Protein AF-A0AAJ1UZ72-F1 (afdb_monomer)

Sequence (327 aa):
MCKVRLGSMLRFSRFRGNGHRFHRESEGIRQNVERIVILSSIFDTAFEALSSSCLETQVFLFGKVKGSTLLATDALVPKDDDYEIRNYGCVKVWNDFVMKKFPRMEKQGKTLVATIHSHCLDTLSDGDIQTHFNVIQFYPYQLSGIFNHNRIRFFKFDRGLKEVPYKLLDLERFDRQILIFGEEGQLMISISTVALIGCGGGNTKIAFDLASLGIGKLILIDPDVWEESNRNRALIPLDHVDMPKVESVKQIIERHYPDVKVDAYKARVEDIAEDILSEADILVIGPDRFLTREYCNKLALKMNKKAVFVGAGIKTEEGKVKDMGGS

Nearest PDB structures (foldseek):
  6h78-assembly4_H  TM=9.054E-01  e=2.164E-08  Homo sapiens
  6h78-assembly8_O  TM=8.702E-01  e=1.350E-08  Homo sapiens
  6h77-assembly1_B  TM=8.899E-01  e=1.923E-08  Homo sapiens
  6h78-assembly7_M  TM=8.610E-01  e=1.709E-08  Homo sapiens
  6h78-assembly1_B  TM=8.888E-01  e=4.392E-08  Homo sapiens

Mean predicted aligned error: 8.47 Å

pLDDT: mean 86.52, std 16.13, range [29.03, 98.62]

Structure (mmCIF, N/CA/C/O backbone):
data_AF-A0AAJ1UZ72-F1
#
_entry.id   AF-A0AAJ1UZ72-F1
#
loop_
_atom_site.group_PDB
_atom_site.id
_atom_site.type_symbol
_atom_site.label_atom_id
_atom_site.label_alt_id
_atom_site.label_comp_id
_atom_site.label_asym_id
_atom_site.label_entity_id
_atom_site.label_seq_id
_atom_site.pdbx_PDB_ins_code
_atom_site.Cartn_x
_atom_site.Cartn_y
_atom_site.Cartn_z
_atom_site.occupancy
_atom_site.B_iso_or_equiv
_atom_site.auth_seq_id
_atom_site.auth_comp_id
_atom_site.auth_asym_id
_atom_site.auth_atom_id
_atom_site.pdbx_PDB_model_num
ATOM 1 N N . MET A 1 1 ? -32.709 -4.149 18.437 1.00 39.69 1 MET A N 1
ATOM 2 C CA . MET A 1 1 ? -32.300 -3.661 19.769 1.00 39.69 1 MET A CA 1
ATOM 3 C C . MET A 1 1 ? -30.840 -4.047 19.964 1.00 39.69 1 MET A C 1
ATOM 5 O O . MET A 1 1 ? -30.559 -5.071 20.551 1.00 39.69 1 MET A O 1
ATOM 9 N N . CYS A 1 2 ? -29.947 -3.257 19.370 1.00 30.22 2 CYS A N 1
ATOM 10 C CA . CYS A 1 2 ? -28.636 -2.896 19.897 1.00 30.22 2 CYS A CA 1
ATOM 11 C C . CYS A 1 2 ? -28.491 -1.410 19.534 1.00 30.22 2 CYS A C 1
ATOM 13 O O . CYS A 1 2 ? -28.917 -1.007 18.450 1.00 30.22 2 CYS A O 1
ATOM 15 N N . LYS A 1 3 ? -28.143 -0.546 20.492 1.00 37.88 3 LYS A N 1
ATOM 16 C CA . LYS A 1 3 ? -28.121 0.918 20.304 1.00 37.88 3 LYS A CA 1
ATOM 17 C C . LYS A 1 3 ? -26.749 1.437 20.692 1.00 37.88 3 LYS A C 1
ATOM 19 O O . LYS A 1 3 ? -26.600 2.052 21.745 1.00 37.88 3 LYS A O 1
ATOM 24 N N . VAL A 1 4 ? -25.776 1.272 19.805 1.00 43.72 4 VAL A N 1
ATOM 25 C CA . VAL A 1 4 ? -24.576 2.106 19.864 1.00 43.72 4 VAL A CA 1
ATOM 26 C C . VAL A 1 4 ? -25.037 3.576 19.753 1.00 43.72 4 VAL A C 1
ATOM 28 O O . VAL A 1 4 ? -26.022 3.895 19.077 1.00 43.72 4 VAL A O 1
ATOM 31 N N . ARG A 1 5 ? -24.439 4.491 20.522 1.00 46.34 5 ARG A N 1
ATOM 32 C CA . ARG A 1 5 ? -24.781 5.928 20.508 1.00 46.34 5 ARG A CA 1
ATOM 33 C C . ARG A 1 5 ? -23.514 6.782 20.582 1.00 46.34 5 ARG A C 1
ATOM 35 O O . ARG A 1 5 ? -23.213 7.346 21.626 1.00 46.34 5 ARG A O 1
ATOM 42 N N . LEU A 1 6 ? -22.813 6.941 19.456 1.00 48.59 6 LEU A N 1
ATOM 43 C CA . LEU A 1 6 ? -21.710 7.918 19.322 1.00 48.59 6 LEU A CA 1
ATOM 44 C C . LEU A 1 6 ? -22.175 9.326 18.888 1.00 48.59 6 LEU A C 1
ATOM 46 O O . LEU A 1 6 ? -21.425 10.296 18.979 1.00 48.59 6 LEU A O 1
ATOM 50 N N . GLY A 1 7 ? -23.414 9.489 18.415 1.00 39.25 7 GLY A N 1
ATOM 51 C CA . GLY A 1 7 ? -23.819 10.719 17.718 1.00 39.25 7 GLY A CA 1
ATOM 52 C C . GLY A 1 7 ? -24.007 11.979 18.567 1.00 39.25 7 GLY A C 1
ATOM 53 O O . GLY A 1 7 ? -23.725 13.081 18.100 1.00 39.25 7 GLY A O 1
ATOM 54 N N . SER A 1 8 ? -24.449 11.855 19.821 1.00 43.31 8 SER A N 1
ATOM 55 C CA . SER A 1 8 ? -24.519 13.002 20.744 1.00 43.31 8 SER A CA 1
ATOM 56 C C . SER A 1 8 ? -23.139 13.430 21.258 1.00 43.31 8 SER A C 1
ATOM 58 O O . SER A 1 8 ? -22.972 14.563 21.698 1.00 43.31 8 SER A O 1
ATOM 60 N N . MET A 1 9 ? -22.160 12.529 21.184 1.00 44.84 9 MET A N 1
ATOM 61 C CA . MET A 1 9 ? -20.836 12.620 21.797 1.00 44.84 9 MET A CA 1
ATOM 62 C C . MET A 1 9 ? -19.846 13.429 20.937 1.00 44.84 9 MET A C 1
ATOM 64 O O . MET A 1 9 ? -19.085 14.231 21.468 1.00 44.84 9 MET A O 1
ATOM 68 N N . LEU A 1 10 ? -19.928 13.328 19.604 1.00 43.53 10 LEU A N 1
ATOM 69 C CA . LEU A 1 10 ? -19.070 14.087 18.674 1.00 43.53 10 LEU A CA 1
ATOM 70 C C . LEU A 1 10 ? -19.509 15.547 18.455 1.00 43.53 10 LEU A C 1
ATOM 72 O O . LEU A 1 10 ? -18.714 16.375 18.012 1.00 43.53 10 LEU A O 1
ATOM 76 N N . ARG A 1 11 ? -20.753 15.909 18.805 1.00 42.12 11 ARG A N 1
ATOM 77 C CA . ARG A 1 11 ? -21.227 17.302 18.693 1.00 42.12 11 ARG A CA 1
ATOM 78 C C . ARG A 1 11 ? -20.499 18.254 19.641 1.00 42.12 11 ARG A C 1
ATOM 80 O O . ARG A 1 11 ? -20.287 19.402 19.275 1.00 42.12 11 ARG A O 1
ATOM 87 N N . PHE A 1 12 ? -20.112 17.806 20.834 1.00 38.28 12 PHE A N 1
ATOM 88 C CA . PHE A 1 12 ? -19.521 18.686 21.849 1.00 38.28 12 PHE A CA 1
ATOM 89 C C . PHE A 1 12 ? -18.014 18.926 21.666 1.00 38.28 12 PHE A C 1
ATOM 91 O O . PHE A 1 12 ? -17.517 19.959 22.112 1.00 38.28 12 PHE A O 1
ATOM 98 N N . SER A 1 13 ? -17.289 18.047 20.963 1.00 40.34 13 SER A N 1
ATOM 99 C CA . SER A 1 13 ? -15.834 18.177 20.774 1.00 40.34 13 SER A CA 1
ATOM 100 C C . SER A 1 13 ? -15.431 19.316 19.830 1.00 40.34 13 SER A C 1
ATOM 102 O O . SER A 1 13 ? -14.377 19.923 20.014 1.00 40.34 13 SER A O 1
ATOM 104 N N . ARG A 1 14 ? -16.279 19.658 18.850 1.00 44.19 14 ARG A N 1
ATOM 105 C CA . ARG A 1 14 ? -15.988 20.691 17.837 1.00 44.19 14 ARG A CA 1
ATOM 106 C C . ARG A 1 14 ? -16.537 22.087 18.137 1.00 44.19 14 ARG A C 1
ATOM 108 O O . ARG A 1 14 ? -16.150 23.034 17.460 1.00 44.19 14 ARG A O 1
ATOM 115 N N . PHE A 1 15 ? -17.352 22.278 19.177 1.00 36.12 15 PHE A N 1
ATOM 116 C CA . PHE A 1 15 ? -17.932 23.598 19.489 1.00 36.12 15 PHE A CA 1
ATOM 117 C C . PHE A 1 15 ? -16.951 24.626 20.094 1.00 36.12 15 PHE A C 1
ATOM 119 O O . PHE A 1 15 ? -17.373 25.697 20.523 1.00 36.12 15 PHE A O 1
ATOM 126 N N . ARG A 1 16 ? -15.637 24.354 20.092 1.00 36.88 16 ARG A N 1
ATOM 127 C CA . ARG A 1 16 ? -14.593 25.336 20.447 1.00 36.88 16 ARG A CA 1
ATOM 128 C C . ARG A 1 16 ? -13.710 25.801 19.280 1.00 36.88 16 ARG A C 1
ATOM 130 O O . ARG A 1 16 ? -12.750 26.522 19.525 1.00 36.88 16 ARG A O 1
ATOM 137 N N . GLY A 1 17 ? -14.031 25.471 18.027 1.00 32.91 17 GLY A N 1
ATOM 138 C CA . GLY A 1 17 ? -13.260 25.964 16.879 1.00 32.91 17 GLY A CA 1
ATOM 139 C C . GLY A 1 17 ? -14.078 26.063 15.596 1.00 32.91 17 GLY A C 1
ATOM 140 O O . GLY A 1 17 ? -14.348 25.048 14.971 1.00 32.91 17 GLY A O 1
ATOM 141 N N . ASN A 1 18 ? -14.408 27.303 15.222 1.00 31.34 18 ASN A N 1
ATOM 142 C CA . ASN A 1 18 ? -14.985 27.778 13.958 1.00 31.34 18 ASN A CA 1
ATOM 143 C C . ASN A 1 18 ? -16.303 27.146 13.478 1.00 31.34 18 ASN A C 1
ATOM 145 O O . ASN A 1 18 ? -16.402 25.988 13.081 1.00 31.34 18 ASN A O 1
ATOM 149 N N . GLY A 1 19 ? -17.335 27.994 13.458 1.00 30.67 19 GLY A N 1
ATOM 150 C CA . GLY A 1 19 ? -18.661 27.672 12.964 1.00 30.67 19 GLY A CA 1
ATOM 151 C C . GLY A 1 19 ? -18.679 27.416 11.461 1.00 30.67 19 GLY A C 1
ATOM 152 O O . GLY A 1 19 ? -18.578 28.341 10.664 1.00 30.67 19 GLY A O 1
ATOM 153 N N . HIS A 1 20 ? -18.936 26.168 11.087 1.00 30.64 20 HIS A N 1
ATOM 154 C CA . HIS A 1 20 ? -19.554 25.839 9.811 1.00 30.64 20 HIS A CA 1
ATOM 155 C C . HIS A 1 20 ? -20.832 25.042 10.082 1.00 30.64 20 HIS A C 1
ATOM 157 O O . HIS A 1 20 ? -20.802 23.936 10.621 1.00 30.64 20 HIS A O 1
ATOM 163 N N . ARG A 1 21 ? -21.982 25.646 9.747 1.00 29.03 21 ARG A N 1
ATOM 164 C CA . ARG A 1 21 ? -23.272 24.953 9.656 1.00 29.03 21 ARG A CA 1
ATOM 165 C C . ARG A 1 21 ? -23.193 23.986 8.476 1.00 29.03 21 ARG A C 1
ATOM 167 O O . ARG A 1 21 ? -23.072 24.441 7.346 1.00 29.03 21 ARG A O 1
ATOM 174 N N . PHE A 1 22 ? -23.304 22.686 8.729 1.00 35.25 22 PHE A N 1
ATOM 175 C CA . PHE A 1 22 ? -23.528 21.702 7.671 1.00 35.25 22 PHE A CA 1
ATOM 176 C C . PHE A 1 22 ? -25.029 21.437 7.529 1.00 35.25 22 PHE A C 1
ATOM 178 O O . PHE A 1 22 ? -25.713 21.104 8.501 1.00 35.25 22 PHE A O 1
ATOM 185 N N . HIS A 1 23 ? -25.533 21.658 6.315 1.00 31.34 23 HIS A N 1
ATOM 186 C CA . HIS A 1 23 ? -26.904 21.374 5.906 1.00 31.34 23 HIS A CA 1
ATOM 187 C C . HIS A 1 23 ? -27.191 19.866 5.963 1.00 31.34 23 HIS A C 1
ATOM 189 O O . HIS A 1 23 ? -26.346 19.040 5.623 1.00 31.34 23 HIS A O 1
ATOM 195 N N . ARG A 1 24 ? -28.407 19.518 6.401 1.00 37.31 24 ARG A N 1
ATOM 196 C CA . ARG A 1 24 ? -28.994 18.185 6.229 1.00 37.31 24 ARG A CA 1
ATOM 197 C C . ARG A 1 24 ? -29.346 18.002 4.755 1.00 37.31 24 ARG A C 1
ATOM 199 O O . ARG A 1 24 ? -30.352 18.556 4.330 1.00 37.31 24 ARG A O 1
ATOM 206 N N . GLU A 1 25 ? -28.600 17.169 4.046 1.00 34.28 25 GLU A N 1
ATOM 207 C CA . GLU A 1 25 ? -29.081 16.514 2.829 1.00 34.28 25 GLU A CA 1
ATOM 208 C C . GLU A 1 25 ? -28.752 15.025 2.921 1.00 34.28 25 GLU A C 1
ATOM 210 O O . GLU A 1 25 ? -27.605 14.589 2.865 1.00 34.28 25 GLU A O 1
ATOM 215 N N . SER A 1 26 ? -29.798 14.236 3.149 1.00 35.88 26 SER A N 1
ATOM 216 C CA . SER A 1 26 ? -29.809 12.781 3.063 1.00 35.88 26 SER A CA 1
ATOM 217 C C . SER A 1 26 ? -29.921 12.344 1.598 1.00 35.88 26 SER A C 1
ATOM 219 O O . SER A 1 26 ? -30.832 11.602 1.239 1.00 35.88 26 SER A O 1
ATOM 221 N N . GLU A 1 27 ? -29.008 12.821 0.752 1.00 36.81 27 GLU A N 1
ATOM 222 C CA . GLU A 1 27 ? -28.803 12.319 -0.605 1.00 36.81 27 GLU A CA 1
ATOM 223 C C . GLU A 1 27 ? -27.527 11.471 -0.623 1.00 36.81 27 GLU A C 1
ATOM 225 O O . GLU A 1 27 ? -26.421 11.970 -0.449 1.00 36.81 27 GLU A O 1
ATOM 230 N N . GLY A 1 28 ? -27.714 10.153 -0.759 1.00 47.06 28 GLY A N 1
ATOM 231 C CA . GLY A 1 28 ? -26.700 9.136 -1.055 1.00 47.06 28 GLY A CA 1
ATOM 232 C C . GLY A 1 28 ? -25.270 9.418 -0.588 1.00 47.06 28 GLY A C 1
ATOM 233 O O . GLY A 1 28 ? -24.405 9.681 -1.421 1.00 47.06 28 GLY A O 1
ATOM 234 N N . ILE A 1 29 ? -24.997 9.281 0.714 1.00 53.47 29 ILE A N 1
ATOM 235 C CA . ILE A 1 29 ? -23.622 9.297 1.227 1.00 53.47 29 ILE A CA 1
ATOM 236 C C . ILE A 1 29 ? -22.828 8.211 0.492 1.00 53.47 29 ILE A C 1
ATOM 238 O O . ILE A 1 29 ? -23.153 7.026 0.578 1.00 53.47 29 ILE A O 1
ATOM 242 N N . ARG A 1 30 ? -21.816 8.627 -0.275 1.00 60.75 30 ARG A N 1
ATOM 243 C CA . ARG A 1 30 ? -20.868 7.724 -0.928 1.00 60.75 30 ARG A CA 1
ATOM 244 C C . ARG A 1 30 ? -19.570 7.726 -0.149 1.00 60.75 30 ARG A C 1
ATOM 246 O O . ARG A 1 30 ? -18.794 8.676 -0.225 1.00 60.75 30 ARG A O 1
ATOM 253 N N . GLN A 1 31 ? -19.309 6.635 0.556 1.00 76.81 31 GLN A N 1
ATOM 254 C CA . GLN A 1 31 ? -17.982 6.374 1.092 1.00 76.81 31 GLN A CA 1
ATOM 255 C C . GLN A 1 31 ? -17.126 5.730 -0.001 1.00 76.81 31 GLN A C 1
ATOM 257 O O . GLN A 1 31 ? -17.300 4.553 -0.346 1.00 76.81 31 GLN A O 1
ATOM 262 N N . ASN A 1 32 ? -16.193 6.507 -0.555 1.00 86.12 32 ASN A N 1
ATOM 263 C CA . ASN A 1 32 ? -15.212 6.021 -1.526 1.00 86.12 32 ASN A CA 1
ATOM 264 C C . ASN A 1 32 ? -14.097 5.218 -0.833 1.00 86.12 32 ASN A C 1
ATOM 266 O O . ASN A 1 32 ? -12.931 5.586 -0.883 1.00 86.12 32 ASN A O 1
ATOM 270 N N . VAL A 1 33 ? -14.479 4.160 -0.115 1.00 91.94 33 VAL A N 1
ATOM 271 C CA . VAL A 1 33 ? -13.573 3.240 0.578 1.00 91.94 33 VAL A CA 1
ATOM 272 C C . VAL A 1 33 ? -13.711 1.856 -0.041 1.00 91.94 33 VAL A C 1
ATOM 274 O O . VAL A 1 33 ? -14.807 1.305 -0.077 1.00 91.94 33 VAL A O 1
ATOM 277 N N . GLU A 1 34 ? -12.626 1.286 -0.541 1.00 92.81 34 GLU A N 1
ATOM 278 C CA . GLU A 1 34 ? -12.616 -0.023 -1.204 1.00 92.81 34 GLU A CA 1
ATOM 279 C C . GLU A 1 34 ? -12.013 -1.119 -0.335 1.00 92.81 34 GLU A C 1
ATOM 281 O O . GLU A 1 34 ? -12.378 -2.280 -0.491 1.00 92.81 34 GLU A O 1
ATOM 286 N N . ARG A 1 35 ? -11.098 -0.766 0.573 1.00 94.62 35 ARG A N 1
ATOM 287 C CA . ARG A 1 35 ? -10.437 -1.717 1.469 1.00 94.62 35 ARG A CA 1
ATOM 288 C C . ARG A 1 35 ? -9.887 -1.029 2.718 1.00 94.62 35 ARG A C 1
ATOM 290 O O . ARG A 1 35 ? -9.649 0.182 2.711 1.00 94.62 35 ARG A O 1
ATOM 297 N N . ILE A 1 36 ? -9.601 -1.818 3.747 1.00 95.25 36 ILE A N 1
ATOM 298 C CA . ILE A 1 36 ? -8.822 -1.403 4.921 1.00 95.25 36 ILE A CA 1
ATOM 299 C C . ILE A 1 36 ? -7.573 -2.285 5.067 1.00 95.25 36 ILE A C 1
ATOM 301 O O . ILE A 1 36 ? -7.643 -3.503 4.947 1.00 95.25 36 ILE A O 1
ATOM 305 N N . VAL A 1 37 ? -6.409 -1.685 5.293 1.00 93.81 37 VAL A N 1
ATOM 306 C CA . VAL A 1 37 ? -5.162 -2.396 5.605 1.00 93.81 37 VAL A CA 1
ATOM 307 C C . VAL A 1 37 ? -4.867 -2.186 7.081 1.00 93.81 37 VAL A C 1
ATOM 309 O O . VAL A 1 37 ? -4.868 -1.049 7.550 1.00 93.81 37 VAL A O 1
ATOM 312 N N . ILE A 1 38 ? -4.656 -3.276 7.813 1.00 94.38 38 ILE A N 1
ATOM 313 C CA . ILE A 1 38 ? -4.509 -3.272 9.271 1.00 94.38 38 ILE A CA 1
ATOM 314 C C . ILE A 1 38 ? -3.175 -3.926 9.614 1.00 94.38 38 ILE A C 1
ATOM 316 O O . ILE A 1 38 ? -2.875 -5.003 9.098 1.00 94.38 38 ILE A O 1
ATOM 320 N N . LEU A 1 39 ? -2.380 -3.290 10.475 1.00 92.75 39 LEU A N 1
ATOM 321 C CA . LEU A 1 39 ? -1.191 -3.935 11.035 1.00 92.75 39 LEU A CA 1
ATOM 322 C C . LEU A 1 39 ? -1.605 -5.168 11.843 1.00 92.75 39 LEU A C 1
ATOM 324 O O . LEU A 1 39 ? -2.529 -5.072 12.652 1.00 92.75 39 LEU A O 1
ATOM 328 N N . SER A 1 40 ? -0.930 -6.304 11.651 1.00 92.38 40 SER A N 1
ATOM 329 C CA . SER A 1 40 ? -1.283 -7.553 12.345 1.00 92.38 40 SER A CA 1
ATOM 330 C C . SER A 1 40 ? -1.319 -7.375 13.867 1.00 92.38 40 SER A C 1
ATOM 332 O O . SER A 1 40 ? -2.307 -7.737 14.490 1.00 92.38 40 SER A O 1
ATOM 334 N N . SER A 1 41 ? -0.347 -6.664 14.450 1.00 91.69 41 SER A N 1
ATOM 335 C CA . SER A 1 41 ? -0.312 -6.342 15.889 1.00 91.69 41 SER A CA 1
ATOM 336 C C . SER A 1 41 ? -1.548 -5.573 16.384 1.00 91.69 41 SER A C 1
ATOM 338 O O . SER A 1 41 ? -2.059 -5.807 17.483 1.00 91.69 41 SER A O 1
ATOM 340 N N . ILE A 1 42 ? -2.064 -4.657 15.562 1.00 95.06 42 ILE A N 1
ATOM 341 C CA . ILE A 1 42 ? -3.262 -3.861 15.856 1.00 95.06 42 ILE A CA 1
ATOM 342 C C . ILE A 1 42 ? -4.524 -4.700 15.686 1.00 95.06 42 ILE A C 1
ATOM 344 O O . ILE A 1 42 ? -5.462 -4.565 16.476 1.00 95.06 42 ILE A O 1
ATOM 348 N N . PHE A 1 43 ? -4.545 -5.578 14.683 1.00 95.56 43 PHE A N 1
ATOM 349 C CA . PHE A 1 43 ? -5.620 -6.543 14.508 1.00 95.56 43 PHE A CA 1
ATOM 350 C C . PHE A 1 43 ? -5.697 -7.496 15.702 1.00 95.56 43 PHE A C 1
ATOM 352 O O . PHE A 1 43 ? -6.777 -7.643 16.262 1.00 95.56 43 PHE A O 1
ATOM 359 N N . ASP A 1 44 ? -4.570 -8.055 16.144 1.00 94.75 44 ASP A N 1
ATOM 360 C CA . ASP A 1 44 ? -4.493 -8.968 17.287 1.00 94.75 44 ASP A CA 1
ATOM 361 C C . ASP A 1 44 ? -4.955 -8.282 18.578 1.00 94.75 44 ASP A C 1
ATOM 363 O O . ASP A 1 44 ? -5.799 -8.818 19.294 1.00 94.75 44 ASP A O 1
ATOM 367 N N . THR A 1 45 ? -4.514 -7.039 18.813 1.00 95.06 45 THR A N 1
ATOM 368 C CA . THR A 1 45 ? -4.977 -6.218 19.948 1.00 95.06 45 THR A CA 1
ATOM 369 C C . THR A 1 45 ? -6.498 -6.033 19.932 1.00 95.06 45 THR A C 1
ATOM 371 O O . THR A 1 45 ? -7.168 -6.166 20.960 1.00 95.06 45 THR A O 1
ATOM 374 N N . ALA A 1 46 ? -7.069 -5.709 18.767 1.00 95.50 46 ALA A N 1
ATOM 375 C CA . ALA A 1 46 ? -8.512 -5.554 18.618 1.00 95.50 46 ALA A CA 1
ATOM 376 C C . ALA A 1 46 ? -9.239 -6.887 18.838 1.00 95.50 46 ALA A C 1
ATOM 378 O O . ALA A 1 46 ? -10.248 -6.939 19.539 1.00 95.50 46 ALA A O 1
ATOM 379 N N . PHE A 1 47 ? -8.717 -7.959 18.249 1.00 95.06 47 PHE A N 1
ATOM 380 C CA . PHE A 1 47 ? -9.293 -9.292 18.288 1.00 95.06 47 PHE A CA 1
ATOM 381 C C . PHE A 1 47 ? -9.329 -9.856 19.710 1.00 95.06 47 PHE A C 1
ATOM 383 O O . PHE A 1 47 ? -10.370 -10.345 20.149 1.00 95.06 47 PHE A O 1
ATOM 390 N N . GLU A 1 48 ? -8.234 -9.733 20.458 1.00 94.19 48 GLU A N 1
ATOM 391 C CA . GLU A 1 48 ? -8.142 -10.153 21.857 1.00 94.19 48 GLU A CA 1
ATOM 392 C C . GLU A 1 48 ? -9.135 -9.379 22.737 1.00 94.19 48 GLU A C 1
ATOM 394 O O . GLU A 1 48 ? -9.892 -9.973 23.510 1.00 94.19 48 GLU A O 1
ATOM 399 N N . ALA A 1 49 ? -9.219 -8.056 22.568 1.00 92.50 49 ALA A N 1
ATOM 400 C CA . ALA A 1 49 ? -10.179 -7.229 23.296 1.00 92.50 49 ALA A CA 1
ATOM 401 C C . ALA A 1 49 ? -11.637 -7.645 23.027 1.00 92.50 49 ALA A C 1
ATOM 403 O O . ALA A 1 49 ? -12.453 -7.719 23.946 1.00 92.50 49 ALA A O 1
ATOM 404 N N . LEU A 1 50 ? -11.967 -7.942 21.769 1.00 91.50 50 LEU A N 1
ATOM 405 C CA . LEU A 1 50 ? -13.313 -8.354 21.363 1.00 91.50 50 LEU A CA 1
ATOM 406 C C . LEU A 1 50 ? -13.651 -9.788 21.803 1.00 91.50 50 LEU A C 1
ATOM 408 O O . LEU A 1 50 ? -14.819 -10.078 22.049 1.00 91.50 50 LEU A O 1
ATOM 412 N N . SER A 1 51 ? -12.645 -10.657 21.941 1.00 89.94 51 SER A N 1
ATOM 413 C CA . SER A 1 51 ? -12.810 -12.073 22.309 1.00 89.94 51 SER A CA 1
ATOM 414 C C . SER A 1 51 ? -12.796 -12.328 23.820 1.00 89.94 51 SER A C 1
ATOM 416 O O . SER A 1 51 ? -13.299 -13.350 24.279 1.00 89.94 51 SER A O 1
ATOM 418 N N . SER A 1 52 ? -12.208 -11.424 24.604 1.00 83.94 52 SER A N 1
ATOM 419 C CA . SER A 1 52 ? -11.941 -11.617 26.040 1.00 83.94 52 SER A CA 1
ATOM 420 C C . SER A 1 52 ? -13.135 -11.359 26.964 1.00 83.94 52 SER A C 1
ATOM 422 O O . SER A 1 52 ? -13.040 -11.606 28.167 1.00 83.94 52 SER A O 1
ATOM 424 N N . SER A 1 53 ? -14.265 -10.874 26.443 1.00 76.75 53 SER A N 1
ATOM 425 C CA . SER A 1 53 ? -15.445 -10.550 27.248 1.00 76.75 53 SER A CA 1
ATOM 426 C C . SER A 1 53 ? -16.704 -11.206 26.704 1.00 76.75 53 SER A C 1
ATOM 428 O O . SER A 1 53 ? -16.925 -11.257 25.498 1.00 76.75 53 SER A O 1
ATOM 430 N N . CYS A 1 54 ? -17.571 -11.653 27.612 1.00 73.75 54 CYS A N 1
ATOM 431 C CA . CYS A 1 54 ? -18.933 -12.048 27.271 1.00 73.75 54 CYS A CA 1
ATOM 432 C C . CYS A 1 54 ? -19.859 -10.841 27.034 1.00 73.75 54 CYS A C 1
ATOM 434 O O . CYS A 1 54 ? -20.937 -11.011 26.472 1.00 73.75 54 CYS A O 1
ATOM 436 N N . LEU A 1 55 ? -19.461 -9.634 27.451 1.00 83.31 55 LEU A N 1
ATOM 437 C CA . LEU A 1 55 ? -20.216 -8.400 27.230 1.00 83.31 55 LEU A CA 1
ATOM 438 C C . LEU A 1 55 ? -19.848 -7.767 25.885 1.00 83.31 55 LEU A C 1
ATOM 440 O O . LEU A 1 55 ? -18.783 -8.042 25.328 1.00 83.31 55 LEU A O 1
ATOM 444 N N . GLU A 1 56 ? -20.691 -6.856 25.387 1.00 83.12 56 GLU A N 1
ATOM 445 C CA . GLU A 1 56 ? -20.300 -6.056 24.229 1.00 83.12 56 GLU A CA 1
ATOM 446 C C . GLU A 1 56 ? -19.039 -5.231 24.548 1.00 83.12 56 GLU A C 1
ATOM 448 O O . GLU A 1 56 ? -18.957 -4.532 25.562 1.00 83.12 56 GLU A O 1
ATOM 453 N N . THR A 1 57 ? -18.036 -5.320 23.680 1.00 88.75 57 THR A N 1
ATOM 454 C CA . THR A 1 57 ? -16.772 -4.580 23.762 1.00 88.75 57 THR A CA 1
ATOM 455 C C . THR A 1 57 ? -16.656 -3.710 22.527 1.00 88.75 57 THR A C 1
ATOM 457 O O . THR A 1 57 ? -16.930 -4.179 21.427 1.00 88.75 57 THR A O 1
ATOM 460 N N . GLN A 1 58 ? -16.223 -2.461 22.693 1.00 92.44 58 GLN A N 1
ATOM 461 C CA . GLN A 1 58 ? -15.972 -1.543 21.585 1.00 92.44 58 GLN A CA 1
ATOM 462 C C . GLN A 1 58 ? -14.465 -1.428 21.323 1.00 92.44 58 GLN A C 1
ATOM 464 O O . GLN A 1 58 ? -13.679 -1.309 22.254 1.00 92.44 58 GLN A O 1
ATOM 469 N N . VAL A 1 59 ? -14.056 -1.388 20.059 1.00 95.69 59 VAL A N 1
ATOM 470 C CA . VAL A 1 59 ? -12.695 -1.060 19.626 1.00 95.69 59 VAL A CA 1
ATOM 471 C C . VAL A 1 59 ? -12.761 0.041 18.574 1.00 95.69 59 VAL A C 1
ATOM 473 O O . VAL A 1 59 ? -13.579 -0.006 17.654 1.00 95.69 59 VAL A O 1
ATOM 476 N N . PHE A 1 60 ? -11.890 1.039 18.691 1.00 97.19 60 PHE A N 1
ATOM 477 C CA . PHE A 1 60 ? -11.760 2.111 17.707 1.00 97.19 60 PHE A CA 1
ATOM 478 C C . PHE A 1 60 ? -10.421 1.990 16.994 1.00 97.19 60 PHE A C 1
ATOM 480 O O . PHE A 1 60 ? -9.380 2.081 17.640 1.00 97.19 60 PHE A O 1
ATOM 487 N N . LEU A 1 61 ? -10.441 1.821 15.674 1.00 97.69 61 LEU A N 1
ATOM 488 C CA . LEU A 1 61 ? -9.229 1.810 14.862 1.00 97.69 61 LEU A CA 1
ATOM 489 C C . LEU A 1 61 ? -8.943 3.210 14.325 1.00 97.69 61 LEU A C 1
ATOM 491 O O . LEU A 1 61 ? -9.825 3.858 13.751 1.00 97.69 61 LEU A O 1
ATOM 495 N N . PHE A 1 62 ? -7.699 3.648 14.479 1.00 96.62 62 PHE A N 1
ATOM 496 C CA . PHE A 1 62 ? -7.183 4.918 13.989 1.00 96.62 62 PHE A CA 1
ATOM 497 C C . PHE A 1 62 ? -6.052 4.700 12.984 1.00 96.62 62 PHE A C 1
ATOM 499 O O . PHE A 1 62 ? -5.314 3.718 13.046 1.00 96.62 62 PHE A O 1
ATOM 506 N N . GLY A 1 63 ? -5.912 5.654 12.069 1.00 94.69 63 GLY A N 1
ATOM 507 C CA . GLY A 1 63 ? -4.764 5.744 11.175 1.00 94.69 63 GLY A CA 1
ATOM 508 C C . GLY A 1 63 ? -5.009 6.748 10.056 1.00 94.69 63 GLY A C 1
ATOM 509 O O . GLY A 1 63 ? -5.461 7.860 10.328 1.00 94.69 63 GLY A O 1
ATOM 510 N N . LYS A 1 64 ? -4.701 6.407 8.805 1.00 92.44 64 LYS A N 1
ATOM 511 C CA . LYS A 1 64 ? -4.697 7.355 7.676 1.00 92.44 64 LYS A CA 1
ATOM 512 C C . LYS A 1 64 ? -5.583 6.907 6.518 1.00 92.44 64 LYS A C 1
ATOM 514 O O . LYS A 1 64 ? -5.979 5.751 6.416 1.00 92.44 64 LYS A O 1
ATOM 519 N N . VAL A 1 65 ? -5.890 7.851 5.632 1.00 91.12 65 VAL A N 1
ATOM 520 C CA . VAL A 1 65 ? -6.655 7.619 4.400 1.00 91.12 65 VAL A CA 1
ATOM 521 C C . VAL A 1 65 ? -5.742 7.890 3.212 1.00 91.12 65 VAL A C 1
ATOM 523 O O . VAL A 1 65 ? -5.174 8.978 3.114 1.00 91.12 65 VAL A O 1
ATOM 526 N N . LYS A 1 66 ? -5.611 6.917 2.306 1.00 87.75 66 LYS A N 1
ATOM 527 C CA . LYS A 1 66 ? -4.885 7.059 1.040 1.00 87.75 66 LYS A CA 1
ATOM 528 C C . LYS A 1 66 ? -5.791 6.641 -0.116 1.00 87.75 66 LYS A C 1
ATOM 530 O O . LYS A 1 66 ? -6.035 5.454 -0.319 1.00 87.75 66 LYS A O 1
ATOM 535 N N . GLY A 1 67 ? -6.277 7.616 -0.884 1.00 86.56 67 GLY A N 1
ATOM 536 C CA . GLY A 1 67 ? -7.236 7.357 -1.962 1.00 86.56 67 GLY A CA 1
ATOM 537 C C . GLY A 1 67 ? -8.475 6.637 -1.423 1.00 86.56 67 GLY A C 1
ATOM 538 O O . GLY A 1 67 ? -9.122 7.138 -0.506 1.00 86.56 67 GLY A O 1
ATOM 539 N N . SER A 1 68 ? -8.764 5.449 -1.956 1.00 89.88 68 SER A N 1
ATOM 540 C CA . SER A 1 68 ? -9.858 4.575 -1.513 1.00 89.88 68 SER A CA 1
ATOM 541 C C . SER A 1 68 ? -9.474 3.576 -0.409 1.00 89.88 68 SER A C 1
ATOM 543 O O . SER A 1 68 ? -10.282 2.725 -0.035 1.00 89.88 68 SER A O 1
ATOM 545 N N . THR A 1 69 ? -8.247 3.633 0.114 1.00 91.62 69 THR A N 1
ATOM 546 C CA . THR A 1 69 ? -7.726 2.682 1.107 1.00 91.62 69 THR A CA 1
ATOM 547 C C . THR A 1 69 ? -7.589 3.330 2.480 1.00 91.62 69 THR A C 1
ATOM 549 O O . THR A 1 69 ? -6.994 4.401 2.621 1.00 91.62 69 THR A O 1
ATOM 552 N N . LEU A 1 70 ? -8.111 2.658 3.508 1.00 94.50 70 LEU A N 1
ATOM 553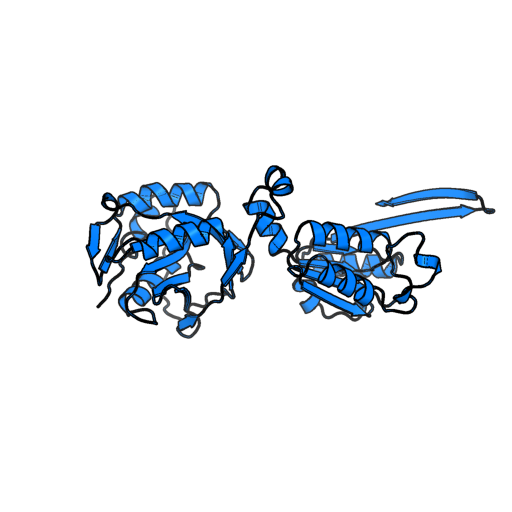 C CA . LEU A 1 70 ? -7.889 3.030 4.906 1.00 94.50 70 LEU A CA 1
ATOM 554 C C . LEU A 1 70 ? -6.713 2.264 5.483 1.00 94.50 70 LEU A C 1
ATOM 556 O O . LEU A 1 70 ? -6.524 1.090 5.182 1.00 94.50 70 LEU A O 1
ATOM 560 N N . LEU A 1 71 ? -5.966 2.928 6.349 1.00 94.00 71 LEU A N 1
ATOM 561 C CA . LEU A 1 71 ? -4.797 2.400 7.028 1.00 94.00 71 LEU A CA 1
ATOM 562 C C . LEU A 1 71 ? -5.073 2.436 8.520 1.00 94.00 71 LEU A C 1
ATOM 564 O O . LEU A 1 71 ? -5.292 3.517 9.059 1.00 94.00 71 LEU A O 1
ATOM 568 N N . ALA A 1 72 ? -5.089 1.278 9.169 1.00 95.00 72 ALA A N 1
ATOM 569 C CA . ALA A 1 72 ? -5.247 1.158 10.611 1.00 95.00 72 ALA A CA 1
ATOM 570 C C . ALA A 1 72 ? -3.895 0.821 11.246 1.00 95.00 72 ALA A C 1
ATOM 572 O O . ALA A 1 72 ? -3.368 -0.278 11.068 1.00 95.00 72 ALA A O 1
ATOM 573 N N . THR A 1 73 ? -3.355 1.791 11.979 1.00 93.81 73 THR A N 1
ATOM 574 C CA . THR A 1 73 ? -2.052 1.719 12.657 1.00 93.81 73 THR A CA 1
ATOM 575 C C . THR A 1 73 ? -2.182 1.729 14.170 1.00 93.81 73 THR A C 1
ATOM 577 O O . THR A 1 73 ? -1.212 1.465 14.866 1.00 93.81 73 THR A O 1
ATOM 580 N N . ASP A 1 74 ? -3.366 2.041 14.697 1.00 95.38 74 ASP A N 1
ATOM 581 C CA . ASP A 1 74 ? -3.591 2.153 16.131 1.00 95.38 74 ASP A CA 1
ATOM 582 C C . ASP A 1 74 ? -4.980 1.651 16.498 1.00 95.38 74 ASP A C 1
ATOM 584 O O . ASP A 1 74 ? -5.943 1.813 15.744 1.00 95.38 74 ASP A O 1
ATOM 588 N N . ALA A 1 75 ? -5.092 1.112 17.707 1.00 96.50 75 ALA A N 1
ATOM 589 C CA . ALA A 1 75 ? -6.359 0.761 18.320 1.00 96.50 75 ALA A CA 1
ATOM 590 C C . ALA A 1 75 ? -6.520 1.484 19.661 1.00 96.50 75 ALA A C 1
ATOM 592 O O . ALA A 1 75 ? -5.596 1.574 20.471 1.00 96.50 75 ALA A O 1
ATOM 593 N N . LEU A 1 76 ? -7.727 1.976 19.916 1.00 96.62 76 LEU A N 1
ATOM 594 C CA . LEU A 1 76 ? -8.172 2.379 21.240 1.00 96.62 76 LEU A CA 1
ATOM 595 C C . LEU A 1 76 ? -9.206 1.373 21.731 1.00 96.62 76 LEU A C 1
ATOM 597 O O . LEU A 1 76 ? -10.291 1.254 21.159 1.00 96.62 76 LEU A O 1
ATOM 601 N N . VAL A 1 77 ? -8.863 0.694 22.821 1.00 94.94 77 VAL A N 1
ATOM 602 C CA . VAL A 1 77 ? -9.739 -0.234 23.536 1.00 94.94 77 VAL A CA 1
ATOM 603 C C . VAL A 1 77 ? -10.155 0.433 24.854 1.00 94.94 77 VAL A C 1
ATOM 605 O O . VAL A 1 77 ? -9.283 0.700 25.689 1.00 94.94 77 VAL A O 1
ATOM 608 N N . PRO A 1 78 ? -11.441 0.777 25.046 1.00 94.12 78 PRO A N 1
ATOM 609 C CA . PRO A 1 78 ? -11.950 1.278 26.317 1.00 94.12 78 PRO A CA 1
ATOM 610 C C . PRO A 1 78 ? -11.861 0.195 27.395 1.00 94.12 78 PRO A C 1
ATOM 612 O O . PRO A 1 78 ? -12.181 -0.970 27.144 1.00 94.12 78 PRO A O 1
ATOM 615 N N . LYS A 1 79 ? -11.442 0.591 28.597 1.00 91.81 79 LYS A N 1
ATOM 616 C CA . LYS A 1 79 ? -11.460 -0.256 29.796 1.00 91.81 79 LYS A CA 1
ATOM 617 C C . LYS A 1 79 ? -12.862 -0.292 30.402 1.00 91.81 79 LYS A C 1
ATOM 619 O O . LYS A 1 79 ? -13.719 0.494 30.015 1.00 91.81 79 LYS A O 1
ATOM 624 N N . ASP A 1 80 ? -13.079 -1.153 31.390 1.00 89.75 80 ASP A N 1
ATOM 625 C CA . ASP A 1 80 ? -14.385 -1.316 32.044 1.00 89.75 80 ASP A CA 1
ATOM 626 C C . ASP A 1 80 ? -14.966 0.013 32.568 1.00 89.75 80 ASP A C 1
ATOM 628 O O . ASP A 1 80 ? -16.122 0.323 32.287 1.00 89.75 80 ASP A O 1
ATOM 632 N N . ASP A 1 81 ? -14.142 0.851 33.204 1.00 92.81 81 ASP A N 1
ATOM 633 C CA . ASP A 1 81 ? -14.558 2.166 33.725 1.00 92.81 81 ASP A CA 1
ATOM 634 C C . ASP A 1 81 ? -14.804 3.223 32.632 1.00 92.81 81 ASP A C 1
ATOM 636 O O . ASP A 1 81 ? -15.375 4.283 32.897 1.00 92.81 81 ASP A O 1
ATOM 640 N N . ASP A 1 82 ? -14.384 2.963 31.390 1.00 93.44 82 ASP A N 1
ATOM 641 C CA . ASP A 1 82 ? -14.618 3.871 30.265 1.00 93.44 82 ASP A CA 1
ATOM 642 C C . ASP A 1 82 ? -16.041 3.715 29.688 1.00 93.44 82 ASP A C 1
ATOM 644 O O . ASP A 1 82 ? -16.440 4.515 28.838 1.00 93.44 82 ASP A O 1
ATOM 648 N N . TYR A 1 83 ? -16.833 2.735 30.144 1.00 91.56 83 TYR A N 1
ATOM 649 C CA . TYR A 1 83 ? -18.204 2.510 29.677 1.00 91.56 83 TYR A CA 1
ATOM 650 C C . TYR A 1 83 ? -19.260 3.198 30.553 1.00 91.56 83 TYR A C 1
ATOM 652 O O . TYR A 1 83 ? -19.303 3.037 31.768 1.00 91.56 83 TYR A O 1
ATOM 660 N N . GLU A 1 84 ? -20.181 3.912 29.904 1.00 91.81 84 GLU A N 1
ATOM 661 C CA . GLU A 1 84 ? -21.437 4.372 30.509 1.00 91.81 84 GLU A CA 1
ATOM 662 C C . GLU A 1 84 ? -22.456 3.228 30.569 1.00 91.81 84 GLU A C 1
ATOM 664 O O . GLU A 1 84 ? -23.181 3.071 31.547 1.00 91.81 84 GLU A O 1
ATOM 669 N N . ILE A 1 85 ? -22.518 2.424 29.502 1.00 88.62 85 ILE A N 1
ATOM 670 C CA . ILE A 1 85 ? -23.362 1.232 29.409 1.00 88.62 85 ILE A CA 1
ATOM 671 C C . ILE A 1 85 ? -22.547 0.141 28.728 1.00 88.62 85 ILE A C 1
ATOM 673 O O . ILE A 1 85 ? -22.010 0.356 27.642 1.00 88.62 85 ILE A O 1
ATOM 677 N N . ARG A 1 86 ? -22.492 -1.041 29.341 1.00 90.25 86 ARG A N 1
ATOM 678 C CA . ARG A 1 86 ? -21.884 -2.226 28.739 1.00 90.25 86 ARG A CA 1
ATOM 679 C C . ARG A 1 86 ? -22.657 -3.471 29.145 1.00 90.25 86 ARG A C 1
ATOM 681 O O . ARG A 1 86 ? -22.623 -3.881 30.301 1.00 90.25 86 ARG A O 1
ATOM 688 N N . ASN A 1 87 ? -23.399 -4.042 28.207 1.00 85.44 87 ASN A N 1
ATOM 689 C CA . ASN A 1 87 ? -24.117 -5.303 28.387 1.00 85.44 87 ASN A CA 1
ATOM 690 C C . ASN A 1 87 ? -24.220 -6.054 27.048 1.00 85.44 87 ASN A C 1
ATOM 692 O O . ASN A 1 87 ? -23.689 -5.595 26.047 1.00 85.44 87 ASN A O 1
ATOM 696 N N . TYR A 1 88 ? -24.893 -7.205 27.028 1.00 77.31 88 TYR A N 1
ATOM 697 C CA . TYR A 1 88 ? -24.989 -8.102 25.864 1.00 77.31 88 TYR A CA 1
ATOM 698 C C . TYR A 1 88 ? -25.665 -7.527 24.608 1.00 77.31 88 TYR A C 1
ATOM 700 O O . TYR A 1 88 ? -25.643 -8.181 23.571 1.00 77.31 88 TYR A O 1
ATOM 708 N N . GLY A 1 89 ? -26.326 -6.372 24.698 1.00 76.06 89 GLY A N 1
ATOM 709 C CA . GLY A 1 89 ? -27.036 -5.777 23.563 1.00 76.06 89 GLY A CA 1
ATOM 710 C C . GLY A 1 89 ? -26.932 -4.260 23.518 1.00 76.06 89 GLY A C 1
ATOM 711 O O . GLY A 1 89 ? -27.798 -3.605 22.935 1.00 76.06 89 GLY A O 1
ATOM 712 N N . CYS A 1 90 ? -25.975 -3.673 24.233 1.00 81.00 90 CYS A N 1
ATOM 713 C CA . CYS A 1 90 ? -25.734 -2.243 24.195 1.00 81.00 90 CYS A CA 1
ATOM 714 C C . CYS A 1 90 ? -24.353 -1.915 24.754 1.00 81.00 90 CYS A C 1
ATOM 716 O O . CYS A 1 90 ? -24.062 -2.171 25.930 1.00 81.00 90 CYS A O 1
ATOM 718 N N . VAL A 1 91 ? -23.573 -1.219 23.936 1.00 86.00 91 VAL A N 1
ATOM 719 C CA . VAL A 1 91 ? -22.312 -0.612 24.327 1.00 86.00 91 VAL A CA 1
ATOM 720 C C . VAL A 1 91 ? -22.345 0.903 24.125 1.00 86.00 91 VAL A C 1
ATOM 722 O O . VAL A 1 91 ? -22.720 1.433 23.073 1.00 86.00 91 VAL A O 1
ATOM 725 N N . LYS A 1 92 ? -21.963 1.630 25.174 1.00 87.00 92 LYS A N 1
ATOM 726 C CA . LYS A 1 92 ? -21.821 3.083 25.178 1.00 87.00 92 LYS A CA 1
ATOM 727 C C . LYS A 1 92 ? -20.631 3.466 26.045 1.00 87.00 92 LYS A C 1
ATOM 729 O O . LYS A 1 92 ? -20.613 3.205 27.243 1.00 87.00 92 LYS A O 1
ATOM 734 N N . VAL A 1 93 ? -19.652 4.104 25.424 1.00 89.50 93 VAL A N 1
ATOM 735 C CA . VAL A 1 93 ? -18.464 4.651 26.088 1.00 89.50 93 VAL A CA 1
ATOM 736 C C . VAL A 1 93 ? -18.811 6.022 26.690 1.00 89.50 93 VAL A C 1
ATOM 738 O O . VAL A 1 93 ? -19.747 6.668 26.221 1.00 89.50 93 VAL A O 1
ATOM 741 N N . TRP A 1 94 ? -18.102 6.482 27.719 1.00 88.06 94 TRP A N 1
ATOM 742 C CA . TRP A 1 94 ? -18.249 7.837 28.260 1.00 88.06 94 TRP A CA 1
ATOM 743 C C . TRP A 1 94 ? -17.716 8.908 27.301 1.00 88.06 94 TRP A C 1
ATOM 745 O O . TRP A 1 94 ? -16.715 8.713 26.606 1.00 88.06 94 TRP A O 1
ATOM 755 N N . ASN A 1 95 ? -18.339 10.095 27.310 1.00 84.12 95 ASN A N 1
ATOM 756 C CA . ASN A 1 95 ? -17.864 11.243 26.521 1.00 84.12 95 ASN A CA 1
ATOM 757 C C . ASN A 1 95 ? -16.414 11.605 26.872 1.00 84.12 95 ASN A C 1
ATOM 759 O O . ASN A 1 95 ? -15.632 11.934 25.981 1.00 84.12 95 ASN A O 1
ATOM 763 N N . ASP A 1 96 ? -16.043 11.504 28.147 1.00 88.50 96 ASP A N 1
ATOM 764 C CA . ASP A 1 96 ? -14.716 11.874 28.639 1.00 88.50 96 ASP A CA 1
ATOM 765 C C . ASP A 1 96 ? -13.601 11.028 28.021 1.00 88.50 96 ASP A C 1
ATOM 767 O O . ASP A 1 96 ? -12.533 11.557 27.701 1.00 88.50 96 ASP A O 1
ATOM 771 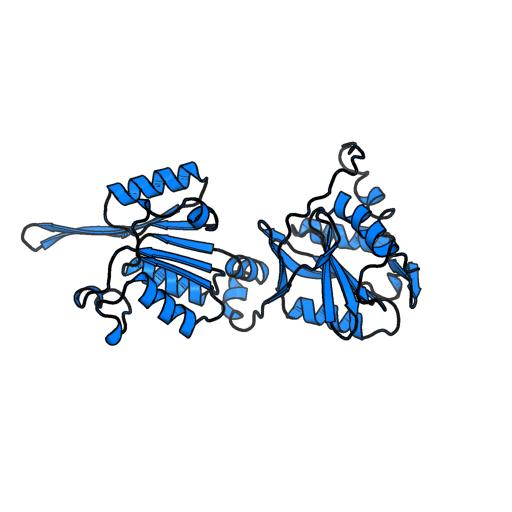N N . PHE A 1 97 ? -13.852 9.737 27.774 1.00 91.38 97 PHE A N 1
ATOM 772 C CA . PHE A 1 97 ? -12.905 8.875 27.069 1.00 91.38 97 PHE A CA 1
ATOM 773 C C . PHE A 1 97 ? -12.626 9.420 25.667 1.00 91.38 97 PHE A C 1
ATOM 775 O O . PHE A 1 97 ? -11.469 9.652 25.307 1.00 91.38 97 PHE A O 1
ATOM 782 N N . VAL A 1 98 ? -13.681 9.693 24.895 1.00 88.00 98 VAL A N 1
ATOM 783 C CA . VAL A 1 98 ? -13.561 10.197 23.520 1.00 88.00 98 VAL A CA 1
ATOM 784 C C . VAL A 1 98 ? -12.883 11.564 23.506 1.00 88.00 98 VAL A C 1
ATOM 786 O O . VAL A 1 98 ? -11.884 11.746 22.811 1.00 88.00 98 VAL A O 1
ATOM 789 N N . MET A 1 99 ? -13.336 12.492 24.352 1.00 85.81 99 MET A N 1
ATOM 790 C CA . MET A 1 99 ? -12.781 13.846 24.470 1.00 85.81 99 MET A 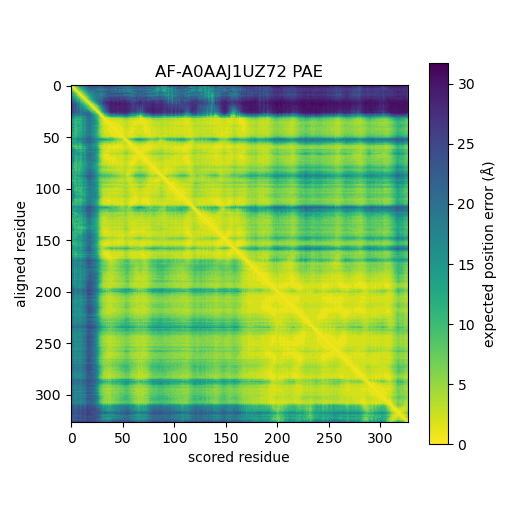CA 1
ATOM 791 C C . MET A 1 99 ? -11.306 13.859 24.886 1.00 85.81 99 MET A C 1
ATOM 793 O O . MET A 1 99 ? -10.564 14.769 24.518 1.00 85.81 99 MET A O 1
ATOM 797 N N . LYS A 1 100 ? -10.852 12.854 25.640 1.00 89.94 100 LYS A N 1
ATOM 798 C CA . LYS A 1 100 ? -9.461 12.745 26.092 1.00 89.94 100 LYS A CA 1
ATOM 799 C C . LYS A 1 100 ? -8.565 12.018 25.093 1.00 89.94 100 LYS A C 1
ATOM 801 O O . LYS A 1 100 ? -7.387 12.364 24.975 1.00 89.94 100 LYS A O 1
ATOM 806 N N . LYS A 1 101 ? -9.077 10.978 24.430 1.00 93.62 101 LYS A N 1
ATOM 807 C CA . LYS A 1 101 ? -8.274 10.054 23.617 1.00 93.62 101 LYS A CA 1
ATOM 808 C C . LYS A 1 101 ? -8.254 10.432 22.139 1.00 93.62 101 LYS A C 1
ATOM 810 O O . LYS A 1 101 ? -7.175 10.431 21.552 1.00 93.62 101 LYS A O 1
ATOM 815 N N . PHE A 1 102 ? -9.388 10.817 21.554 1.00 93.81 102 PHE A N 1
ATOM 816 C CA . PHE A 1 102 ? -9.481 11.076 20.112 1.00 93.81 102 PHE A CA 1
ATOM 817 C C . PHE A 1 102 ? -8.634 12.286 19.691 1.00 93.81 102 PHE A C 1
ATOM 819 O O . PHE A 1 102 ? -7.830 12.134 18.772 1.00 93.81 102 PHE A O 1
ATOM 826 N N . PRO A 1 103 ? -8.650 13.432 20.409 1.00 92.81 103 PRO A N 1
ATOM 827 C CA . PRO A 1 103 ? -7.789 14.559 20.051 1.00 92.81 103 PRO A CA 1
ATOM 828 C C . PRO A 1 103 ? -6.291 14.243 20.111 1.00 92.81 103 PRO A C 1
ATOM 830 O O . PRO A 1 103 ? -5.493 14.915 19.463 1.00 92.81 103 PRO A O 1
ATOM 833 N N . ARG A 1 104 ? -5.869 13.237 20.895 1.00 93.12 104 ARG A N 1
ATOM 834 C CA . ARG A 1 104 ? -4.464 12.797 20.910 1.00 93.12 104 ARG A CA 1
ATOM 835 C C . ARG A 1 104 ? -4.097 12.077 19.616 1.00 93.12 104 ARG A C 1
ATOM 837 O O . ARG A 1 104 ? -3.012 12.323 19.108 1.00 93.12 104 ARG A O 1
ATOM 844 N N . MET A 1 105 ? -4.999 11.254 19.081 1.00 93.25 105 MET A N 1
ATOM 845 C CA . MET A 1 105 ? -4.814 10.592 17.786 1.00 93.25 105 MET A CA 1
ATOM 846 C C . MET A 1 105 ? -4.835 11.605 16.638 1.00 93.25 105 MET A C 1
ATOM 848 O O . MET A 1 105 ? -3.949 11.601 15.789 1.00 93.25 105 MET A O 1
ATOM 852 N N . GLU A 1 106 ? -5.769 12.555 16.672 1.00 91.56 106 GLU A N 1
ATOM 853 C CA . GLU A 1 106 ? -5.860 13.618 15.663 1.00 91.56 106 GLU A CA 1
ATOM 854 C C . GLU A 1 106 ? -4.617 14.516 15.646 1.00 91.56 106 GLU A C 1
ATOM 856 O O . GLU A 1 106 ? -4.125 14.873 14.578 1.00 91.56 106 GLU A O 1
ATOM 861 N N . LYS A 1 107 ? -4.037 14.823 16.816 1.00 92.69 107 LYS A N 1
ATOM 862 C CA . LYS A 1 107 ? -2.752 15.542 16.914 1.00 92.69 107 LYS A CA 1
ATOM 863 C C . LYS A 1 107 ? -1.576 14.776 16.307 1.00 92.69 107 LYS A C 1
ATOM 865 O O . LYS A 1 107 ? -0.601 15.405 15.915 1.00 92.69 107 LYS A O 1
ATOM 870 N N . GLN A 1 108 ? -1.662 13.450 16.220 1.00 90.31 108 GLN A N 1
ATOM 871 C CA . GLN A 1 108 ? -0.692 12.607 15.512 1.00 90.31 108 GLN A CA 1
ATOM 872 C C . GLN A 1 108 ? -1.005 12.497 14.008 1.00 90.31 108 GLN A C 1
ATOM 874 O O . GLN A 1 108 ? -0.360 11.731 13.301 1.00 90.31 108 GLN A O 1
ATOM 879 N N . GLY A 1 109 ? -1.997 13.241 13.504 1.00 90.56 109 GLY A N 1
ATOM 880 C CA . GLY A 1 109 ? -2.421 13.195 12.105 1.00 90.56 109 GLY A CA 1
ATOM 881 C C . GLY A 1 109 ? -3.265 11.969 11.752 1.00 90.56 109 GLY A C 1
ATOM 882 O O . GLY A 1 109 ? -3.407 11.661 10.568 1.00 90.56 109 GLY A O 1
ATOM 883 N N . LYS A 1 110 ? -3.813 11.266 12.752 1.00 93.44 110 LYS A N 1
ATOM 884 C CA . LYS A 1 110 ? -4.632 10.065 12.565 1.00 93.44 110 LYS A CA 1
ATOM 885 C C . LYS A 1 110 ? -6.118 10.402 12.629 1.00 93.44 110 LYS A C 1
ATOM 887 O O . LYS A 1 110 ? -6.551 11.241 13.415 1.00 93.44 110 LYS A O 1
ATOM 892 N N . THR A 1 111 ? -6.910 9.710 11.827 1.00 94.75 111 THR A N 1
ATOM 893 C CA . THR A 1 111 ? -8.371 9.792 11.800 1.00 94.75 111 THR A CA 1
ATOM 894 C C . THR A 1 111 ? -8.982 8.460 12.218 1.00 94.75 111 THR A C 1
ATOM 896 O O . THR A 1 111 ? -8.331 7.418 12.120 1.00 94.75 111 THR A O 1
ATOM 899 N N . LEU A 1 112 ? -10.228 8.482 12.688 1.00 96.31 112 LEU A N 1
ATOM 900 C CA . LEU A 1 112 ? -10.974 7.265 12.988 1.00 96.31 112 LEU A CA 1
ATOM 901 C C . LEU A 1 112 ? -11.313 6.550 11.673 1.00 96.31 112 LEU A C 1
ATOM 903 O O . LEU A 1 112 ? -12.057 7.084 10.848 1.00 96.31 112 LEU A O 1
ATOM 907 N N . VAL A 1 113 ? -10.773 5.347 11.484 1.00 96.00 113 VAL A N 1
ATOM 908 C CA . VAL A 1 113 ? -10.968 4.549 10.262 1.00 96.00 113 VAL A CA 1
ATOM 909 C C . VAL A 1 113 ? -11.981 3.429 10.454 1.00 96.00 113 VAL A C 1
ATOM 911 O O . VAL A 1 113 ? -12.676 3.081 9.505 1.00 96.00 113 VAL A O 1
ATOM 914 N N . ALA A 1 114 ? -12.132 2.897 11.670 1.00 97.06 114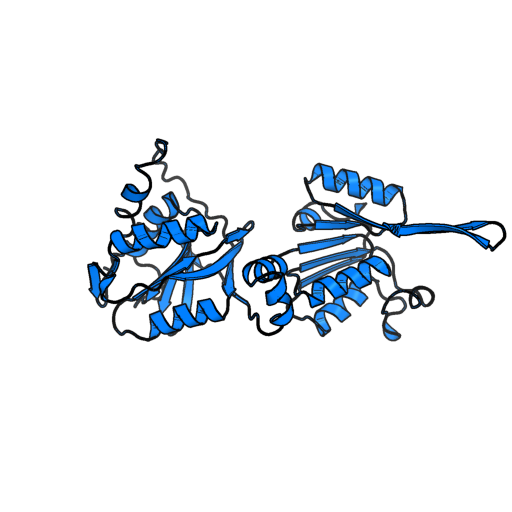 ALA A N 1
ATOM 915 C CA . ALA A 1 114 ? -13.189 1.936 11.958 1.00 97.06 114 ALA A CA 1
ATOM 916 C C . ALA A 1 114 ? -13.642 1.966 13.419 1.00 97.06 114 ALA A C 1
ATOM 918 O O . ALA A 1 114 ? -12.906 2.358 14.324 1.00 97.06 114 ALA A O 1
ATOM 919 N N . THR A 1 115 ? -14.870 1.523 13.656 1.00 95.56 115 THR A N 1
ATOM 920 C CA . THR A 1 115 ? -15.414 1.294 14.999 1.00 95.56 115 THR A CA 1
ATOM 921 C C . THR A 1 115 ? -16.032 -0.085 15.018 1.00 95.56 115 THR A C 1
ATOM 923 O O . THR A 1 115 ? -16.970 -0.326 14.270 1.00 95.56 115 THR A O 1
ATOM 926 N N . ILE A 1 116 ? -15.471 -0.981 15.821 1.00 94.38 116 ILE A N 1
ATOM 927 C CA . ILE A 1 116 ? -15.845 -2.391 15.889 1.00 94.38 116 ILE A CA 1
ATOM 928 C C . ILE A 1 116 ? -16.507 -2.636 17.234 1.00 94.38 116 ILE A C 1
ATOM 930 O O . ILE A 1 116 ? -15.988 -2.171 18.248 1.00 94.38 116 ILE A O 1
ATOM 934 N N . HIS A 1 117 ? -17.614 -3.362 17.272 1.00 88.38 117 HIS A N 1
ATOM 935 C CA . HIS A 1 117 ? -18.122 -3.937 18.517 1.00 88.38 117 HIS A CA 1
ATOM 936 C C . HIS A 1 117 ? -18.400 -5.424 18.369 1.00 88.38 117 HIS A C 1
ATOM 938 O O . HIS A 1 117 ? -18.693 -5.904 17.270 1.00 88.38 117 HIS A O 1
ATOM 944 N N . SER A 1 118 ? -18.289 -6.163 19.472 1.00 83.06 118 SER A N 1
ATOM 945 C CA . SER A 1 118 ? -18.799 -7.532 19.506 1.00 83.06 118 SER A CA 1
ATOM 946 C C . SER A 1 118 ? -20.313 -7.506 19.312 1.00 83.06 118 SER A C 1
ATOM 948 O O . SER A 1 118 ? -21.014 -6.661 19.865 1.00 83.06 118 SER A O 1
ATOM 950 N N . HIS A 1 119 ? -20.802 -8.389 18.445 1.00 72.50 119 HIS A N 1
ATOM 951 C CA . HIS A 1 119 ? -22.174 -8.361 17.963 1.00 72.50 119 HIS A CA 1
ATOM 952 C C . HIS A 1 119 ? -22.700 -9.790 17.813 1.00 72.50 119 HIS A C 1
ATOM 954 O O . HIS A 1 119 ? -22.022 -10.661 17.282 1.00 72.50 119 HIS A O 1
ATOM 960 N N . CYS A 1 120 ? -23.942 -10.031 18.232 1.00 72.62 120 CYS A N 1
ATOM 961 C CA . CYS A 1 120 ? -24.614 -11.327 18.081 1.00 72.62 120 CYS A CA 1
ATOM 962 C C . CYS A 1 120 ? -25.207 -11.609 16.683 1.00 72.62 120 CYS A C 1
ATOM 964 O O . CYS A 1 120 ? -25.713 -12.703 16.452 1.00 72.62 120 CYS A O 1
ATOM 966 N N . LEU A 1 121 ? -25.187 -10.642 15.758 1.00 74.56 121 LEU A N 1
ATOM 967 C CA . LEU A 1 121 ? -25.769 -10.757 14.416 1.00 74.56 121 LEU A CA 1
ATOM 968 C C . LEU A 1 121 ? -24.656 -10.762 13.368 1.00 74.56 121 LEU A C 1
ATOM 970 O O . LEU A 1 121 ? -23.567 -10.243 13.603 1.00 74.56 121 LEU A O 1
ATOM 974 N N . ASP A 1 122 ? -24.935 -11.325 12.195 1.00 78.81 122 ASP A N 1
ATOM 975 C CA . ASP A 1 122 ? -24.003 -11.320 11.059 1.00 78.81 122 ASP A CA 1
ATOM 976 C C . ASP A 1 122 ? -24.046 -10.013 10.248 1.00 78.81 122 ASP A C 1
ATOM 978 O O . ASP A 1 122 ? -23.337 -9.864 9.251 1.00 78.81 122 ASP A O 1
ATOM 982 N N . THR A 1 123 ? -24.877 -9.051 10.647 1.00 80.69 123 THR A N 1
ATOM 983 C CA . THR A 1 123 ? -25.034 -7.750 9.987 1.00 80.69 123 THR A CA 1
ATOM 984 C C . THR A 1 123 ? -25.243 -6.645 11.016 1.00 80.69 123 THR A C 1
ATOM 986 O O . THR A 1 123 ? -25.636 -6.915 12.148 1.00 80.69 123 THR A O 1
ATOM 989 N N . LEU A 1 124 ? -25.045 -5.392 10.598 1.00 83.75 124 LEU A N 1
ATOM 990 C CA . LEU A 1 124 ? -25.329 -4.218 11.425 1.00 83.75 124 LEU A CA 1
ATOM 991 C C . LEU A 1 124 ? -26.806 -4.160 11.844 1.00 83.75 124 LEU A C 1
ATOM 993 O O . LEU A 1 124 ? -27.697 -4.325 11.010 1.00 83.75 124 LEU A O 1
ATOM 997 N N . SER A 1 125 ? -27.057 -3.863 13.117 1.00 84.00 125 SER A N 1
ATOM 998 C CA . SER A 1 125 ? -28.385 -3.526 13.631 1.00 84.00 125 SER A CA 1
ATOM 999 C C . SER A 1 125 ? -28.763 -2.073 13.316 1.00 84.00 125 SER A C 1
ATOM 1001 O O . SER A 1 125 ? -27.892 -1.229 13.116 1.00 84.00 125 SER A O 1
ATOM 1003 N N . ASP A 1 126 ? -30.055 -1.721 13.362 1.00 83.06 126 ASP A N 1
ATOM 1004 C CA . ASP A 1 126 ? -30.524 -0.341 13.121 1.00 83.06 126 ASP A CA 1
ATOM 1005 C C . ASP A 1 126 ? -29.816 0.721 13.984 1.00 83.06 126 ASP A C 1
ATOM 1007 O O . ASP A 1 126 ? -29.619 1.859 13.553 1.00 83.06 126 ASP A O 1
ATOM 1011 N N . GLY A 1 127 ? -29.420 0.370 15.213 1.00 80.94 127 GLY A N 1
ATOM 1012 C CA . GLY A 1 127 ? -28.671 1.279 16.081 1.00 80.94 127 GLY A CA 1
ATOM 1013 C C . GLY A 1 127 ? -27.229 1.490 15.627 1.00 80.94 127 GLY A C 1
ATOM 1014 O O . GLY A 1 127 ? -26.711 2.603 15.754 1.00 80.94 127 GLY A O 1
ATOM 1015 N N . ASP A 1 128 ? -26.607 0.475 15.032 1.00 84.00 128 ASP A N 1
ATOM 1016 C CA . ASP A 1 128 ? -25.274 0.580 14.436 1.00 84.00 128 ASP A CA 1
ATOM 1017 C C . ASP A 1 128 ? -25.319 1.430 13.174 1.00 84.00 128 ASP A C 1
ATOM 1019 O O . ASP A 1 128 ? -24.468 2.295 12.984 1.00 84.00 128 ASP A O 1
ATOM 1023 N N . ILE A 1 129 ? -26.359 1.249 12.354 1.00 85.75 129 ILE A N 1
ATOM 1024 C CA . ILE A 1 129 ? -26.618 2.078 11.172 1.00 85.75 129 ILE A CA 1
ATOM 1025 C C . ILE A 1 129 ? -26.800 3.540 11.590 1.00 85.75 129 ILE A C 1
ATOM 1027 O O . ILE A 1 129 ? -26.149 4.444 11.063 1.00 85.75 129 ILE A O 1
ATOM 1031 N N . GLN A 1 130 ? -27.642 3.791 12.594 1.00 86.12 130 GLN A N 1
ATOM 1032 C CA . GLN A 1 130 ? -27.865 5.139 13.103 1.00 86.12 130 GLN A CA 1
ATOM 1033 C C . GLN A 1 130 ? -26.585 5.754 13.684 1.00 86.12 130 GLN A C 1
ATOM 1035 O O . GLN A 1 130 ? -26.348 6.955 13.528 1.00 86.12 130 GLN A O 1
ATOM 1040 N N . THR A 1 131 ? -25.762 4.956 14.362 1.00 84.56 131 THR A N 1
ATOM 1041 C CA . THR A 1 131 ? -24.456 5.383 14.875 1.00 84.56 131 THR A CA 1
ATOM 1042 C C . THR A 1 131 ? -23.514 5.741 13.751 1.00 84.56 131 THR A C 1
ATOM 1044 O O . THR A 1 131 ? -22.952 6.833 13.778 1.00 84.56 131 THR A O 1
ATOM 1047 N N . HIS A 1 132 ? -23.390 4.866 12.759 1.00 87.69 132 HIS A N 1
ATOM 1048 C CA . HIS A 1 132 ? -22.557 5.065 11.587 1.00 87.69 132 HIS A CA 1
ATOM 1049 C C . HIS A 1 132 ? -22.859 6.416 10.936 1.00 87.69 132 HIS A C 1
ATOM 1051 O O . HIS A 1 132 ? -21.974 7.261 10.831 1.00 87.69 132 HIS A O 1
ATOM 1057 N N . PHE A 1 133 ? -24.135 6.696 10.643 1.00 87.12 133 PHE A N 1
ATOM 1058 C CA . PHE A 1 133 ? -24.551 7.973 10.055 1.00 87.12 133 PHE A CA 1
ATOM 1059 C C . PHE A 1 133 ? -24.223 9.201 10.906 1.00 87.12 133 PHE A C 1
ATOM 1061 O O . PHE A 1 133 ? -24.060 10.294 10.367 1.00 87.12 133 PHE A O 1
ATOM 1068 N N . ASN A 1 134 ? -24.123 9.050 12.226 1.00 86.25 134 ASN A N 1
ATOM 1069 C CA . ASN A 1 134 ? -23.690 10.142 13.086 1.00 86.25 134 ASN A CA 1
ATOM 1070 C C . ASN A 1 134 ? -22.162 10.287 13.124 1.00 86.25 134 ASN A C 1
ATOM 1072 O O . ASN A 1 134 ? -21.669 11.406 13.208 1.00 86.25 134 ASN A O 1
ATOM 1076 N N . VAL A 1 135 ? -21.415 9.181 13.077 1.00 87.19 135 VAL A N 1
ATOM 1077 C CA . VAL A 1 135 ? -19.944 9.181 13.113 1.00 87.19 135 VAL A CA 1
ATOM 1078 C C . VAL A 1 135 ? -19.369 9.727 11.809 1.00 87.19 135 VAL A C 1
ATOM 1080 O O . VAL A 1 135 ? -18.487 10.584 11.850 1.00 87.19 135 VAL A O 1
ATOM 1083 N N . ILE A 1 136 ? -19.914 9.323 10.658 1.00 88.44 136 ILE A N 1
ATOM 1084 C CA . ILE A 1 136 ? -19.405 9.743 9.343 1.00 88.44 136 ILE A CA 1
ATOM 1085 C C . ILE A 1 136 ? -19.610 11.231 9.037 1.00 88.44 136 ILE A C 1
ATOM 1087 O O . ILE A 1 136 ? -18.943 11.772 8.162 1.00 88.44 136 ILE A O 1
ATOM 1091 N N . GLN A 1 137 ? -20.461 11.933 9.795 1.00 85.25 137 GLN A N 1
ATOM 1092 C CA . GLN A 1 137 ? -20.545 13.401 9.741 1.00 85.25 137 GLN A CA 1
ATOM 1093 C C . GLN A 1 137 ? -19.240 14.077 10.192 1.00 85.25 137 GLN A C 1
ATOM 1095 O O . GLN A 1 137 ? -18.967 15.214 9.813 1.00 85.25 137 GLN A O 1
ATOM 1100 N N . PHE A 1 138 ? -18.438 13.387 11.006 1.00 86.44 138 PHE A N 1
ATOM 1101 C CA . PHE A 1 138 ? -17.168 13.880 11.537 1.00 86.44 138 PHE A CA 1
ATOM 1102 C C . PHE A 1 138 ? -15.970 13.118 10.960 1.00 86.44 138 PHE A C 1
ATOM 1104 O O . PHE A 1 138 ? -14.937 13.730 10.689 1.00 86.44 138 PHE A O 1
ATOM 1111 N N . TYR A 1 139 ? -16.133 11.813 10.727 1.00 90.38 139 TYR A N 1
ATOM 1112 C CA . TYR A 1 139 ? -15.128 10.908 10.174 1.00 90.38 139 TYR A CA 1
ATOM 1113 C C . TYR A 1 139 ? -15.657 10.259 8.884 1.00 90.38 139 TYR A C 1
ATOM 1115 O O . TYR A 1 139 ? -16.099 9.112 8.909 1.00 90.38 139 TYR A O 1
ATOM 1123 N N . PRO A 1 140 ? -15.639 10.970 7.742 1.00 89.62 140 PRO A N 1
ATOM 1124 C CA . PRO A 1 140 ? -16.368 10.574 6.528 1.00 89.62 140 PRO A CA 1
ATOM 1125 C C . PRO A 1 140 ? -15.951 9.217 5.946 1.00 89.62 140 PRO A C 1
ATOM 1127 O O . PRO A 1 140 ? -16.731 8.564 5.254 1.00 89.62 140 PRO A O 1
ATOM 1130 N N . TYR A 1 141 ? -14.736 8.770 6.254 1.00 91.69 141 TYR A N 1
ATOM 1131 C CA . TYR A 1 141 ? -14.175 7.511 5.777 1.00 91.69 141 TYR A CA 1
ATOM 1132 C C . TYR A 1 141 ? -14.330 6.346 6.765 1.00 91.69 141 TYR A C 1
ATOM 1134 O O . TYR A 1 141 ? -13.879 5.249 6.464 1.00 91.69 141 TYR A O 1
ATOM 1142 N N . GLN A 1 142 ? -14.933 6.563 7.937 1.00 94.12 142 GLN A N 1
ATOM 1143 C CA . GLN A 1 142 ? -15.041 5.540 8.975 1.00 94.12 142 GLN A CA 1
ATOM 1144 C C . GLN A 1 142 ? -15.899 4.351 8.519 1.00 94.12 142 GLN A C 1
ATOM 1146 O O . GLN A 1 142 ? -16.951 4.524 7.904 1.00 94.12 142 GLN A O 1
ATOM 1151 N N . LEU A 1 143 ? -15.453 3.141 8.856 1.00 95.94 143 LEU A N 1
ATOM 1152 C CA . LEU A 1 143 ? -16.178 1.891 8.643 1.00 95.94 143 LEU A CA 1
ATOM 1153 C C . LEU A 1 143 ? -16.819 1.396 9.938 1.00 95.94 143 LEU A C 1
ATOM 1155 O O . LEU A 1 143 ? -16.185 1.388 10.995 1.00 95.94 143 LEU A O 1
ATOM 1159 N N . SER A 1 144 ? -18.045 0.892 9.847 1.00 94.88 144 SER A N 1
ATOM 1160 C CA . SER A 1 144 ? -18.646 0.141 10.951 1.00 94.88 144 SER A CA 1
ATOM 1161 C C . SER A 1 144 ? -18.160 -1.296 10.918 1.00 94.88 144 SER A C 1
ATOM 1163 O O . SER A 1 144 ? -18.305 -1.972 9.906 1.00 94.88 144 SER A O 1
ATOM 1165 N N . GLY A 1 145 ? -17.586 -1.762 12.016 1.00 94.31 145 GLY A N 1
ATOM 1166 C CA . GLY A 1 145 ? -17.122 -3.126 12.180 1.00 94.31 145 GLY A CA 1
ATOM 1167 C C . GLY A 1 145 ? -18.000 -3.917 13.141 1.00 94.31 145 GLY A C 1
ATOM 1168 O O . GLY A 1 145 ? -18.520 -3.363 14.106 1.00 94.31 145 GLY A O 1
ATOM 1169 N N . ILE A 1 146 ? -18.117 -5.218 12.906 1.00 93.19 146 ILE A N 1
ATOM 1170 C CA . ILE A 1 146 ? -18.691 -6.161 13.872 1.00 93.19 146 ILE A CA 1
ATOM 1171 C C . ILE A 1 146 ? -17.711 -7.295 14.120 1.00 93.19 146 ILE A C 1
ATOM 1173 O O . ILE A 1 146 ? -16.990 -7.704 13.207 1.00 93.19 146 ILE A O 1
ATOM 1177 N N . PHE A 1 147 ? -17.722 -7.817 15.340 1.00 92.44 147 PHE A N 1
ATOM 1178 C CA . PHE A 1 147 ? -17.059 -9.063 15.689 1.00 92.44 147 PHE A CA 1
ATOM 1179 C C . PHE A 1 147 ? -18.093 -10.117 16.069 1.00 92.44 147 PHE A C 1
ATOM 1181 O O . PHE A 1 147 ? -18.803 -9.967 17.062 1.00 92.44 147 PHE A O 1
ATOM 1188 N N . ASN A 1 148 ? -18.174 -11.169 15.258 1.00 89.81 148 ASN A N 1
ATOM 1189 C CA . ASN A 1 148 ? -19.043 -12.323 15.466 1.00 89.81 148 ASN A CA 1
ATOM 1190 C C . ASN A 1 148 ? -18.354 -13.569 14.891 1.00 89.81 148 ASN A C 1
ATOM 1192 O O . ASN A 1 148 ? -17.552 -13.458 13.964 1.00 89.81 148 ASN A O 1
ATOM 1196 N N . HIS A 1 149 ? -18.644 -14.753 15.429 1.00 87.19 149 HIS A N 1
ATOM 1197 C CA . HIS A 1 149 ? -18.117 -16.029 14.940 1.00 87.19 149 HIS A CA 1
ATOM 1198 C C . HIS A 1 149 ? -16.583 -16.037 14.803 1.00 87.19 149 HIS A C 1
ATOM 1200 O O . HIS A 1 149 ? -16.035 -16.596 13.851 1.00 87.19 149 HIS A O 1
ATOM 1206 N N . ASN A 1 150 ? -15.889 -15.396 15.754 1.00 88.62 150 ASN A N 1
ATOM 1207 C CA . ASN A 1 150 ? -14.431 -15.268 15.778 1.00 88.62 150 ASN A CA 1
ATOM 1208 C C . ASN A 1 150 ? -13.853 -14.548 14.541 1.00 88.62 150 ASN A C 1
ATOM 1210 O O . ASN A 1 150 ? -12.763 -14.871 14.066 1.00 88.62 150 ASN A O 1
ATOM 1214 N N . ARG A 1 151 ? -14.615 -13.610 13.964 1.00 91.75 151 ARG A N 1
ATOM 1215 C CA . ARG A 1 151 ? -14.252 -12.856 12.759 1.00 91.75 151 ARG A CA 1
ATOM 1216 C C . ARG A 1 151 ? -14.650 -11.395 12.893 1.00 91.75 151 ARG A C 1
ATOM 1218 O O . ARG A 1 151 ? -15.741 -11.082 13.362 1.00 91.75 151 ARG A O 1
ATOM 1225 N N . ILE A 1 152 ? -13.776 -10.510 12.419 1.00 94.88 152 ILE A N 1
ATOM 1226 C CA . ILE A 1 152 ? -14.064 -9.083 12.268 1.00 94.88 152 ILE A CA 1
ATOM 1227 C C . ILE A 1 152 ? -14.508 -8.838 10.827 1.00 94.88 152 ILE A C 1
ATOM 1229 O O . ILE A 1 152 ? -13.842 -9.269 9.886 1.00 94.88 152 ILE A O 1
ATOM 1233 N N . ARG A 1 153 ? -15.625 -8.136 10.650 1.00 95.31 153 ARG A N 1
ATOM 1234 C CA . ARG A 1 153 ? -16.131 -7.707 9.339 1.00 95.31 153 ARG A CA 1
ATOM 1235 C C . ARG A 1 153 ? -16.338 -6.207 9.347 1.00 95.31 153 ARG A C 1
ATOM 1237 O O . ARG A 1 153 ? -16.764 -5.666 10.363 1.00 95.31 153 ARG A O 1
ATOM 1244 N N . PHE A 1 154 ? -16.056 -5.550 8.227 1.00 96.12 154 PHE A N 1
ATOM 1245 C CA . PHE A 1 154 ? -16.173 -4.100 8.083 1.00 96.12 154 PHE A CA 1
ATOM 1246 C C . PHE A 1 154 ? -17.220 -3.748 7.045 1.00 96.12 154 PHE A C 1
ATOM 1248 O O . PHE A 1 154 ? -17.334 -4.407 6.018 1.00 96.12 154 PHE A O 1
ATOM 1255 N N . PHE A 1 155 ? -17.948 -2.670 7.286 1.00 94.25 155 PHE A N 1
ATOM 1256 C CA . PHE A 1 155 ? -19.030 -2.231 6.432 1.00 94.25 155 PHE A CA 1
ATOM 1257 C C . PHE A 1 155 ? -18.983 -0.729 6.199 1.00 94.25 155 PHE A C 1
ATOM 1259 O O . PHE A 1 155 ? -18.665 0.061 7.093 1.00 94.25 155 PHE A O 1
ATOM 1266 N N . LYS A 1 156 ? -19.371 -0.353 4.985 1.00 92.12 156 LYS A N 1
ATOM 1267 C CA . LYS A 1 156 ? -19.614 1.022 4.567 1.00 92.12 156 LYS A CA 1
ATOM 1268 C C . LYS A 1 156 ? -21.047 1.187 4.088 1.00 92.12 156 LYS A C 1
ATOM 1270 O O . LYS A 1 156 ? -21.690 0.218 3.671 1.00 92.12 156 LYS A O 1
ATOM 1275 N N . PHE A 1 157 ? -21.500 2.432 4.058 1.00 86.25 157 PHE A N 1
ATOM 1276 C CA . PHE A 1 157 ? -22.731 2.806 3.379 1.00 86.25 157 PHE A CA 1
ATOM 1277 C C . PHE A 1 157 ? -22.401 3.513 2.065 1.00 86.25 157 PHE A C 1
ATOM 1279 O O . PHE A 1 157 ? -21.804 4.587 2.035 1.00 86.25 157 PHE A O 1
ATOM 1286 N N . ASP A 1 158 ? -22.774 2.871 0.960 1.00 79.19 158 ASP A N 1
ATOM 1287 C CA . ASP A 1 158 ? -22.637 3.400 -0.396 1.00 79.19 158 ASP A CA 1
ATOM 1288 C C . ASP A 1 158 ? -23.743 2.806 -1.273 1.00 79.19 158 ASP A C 1
ATOM 1290 O O . ASP A 1 158 ? -23.614 1.697 -1.801 1.00 79.19 158 ASP A O 1
ATOM 1294 N N . ARG A 1 159 ? -24.862 3.537 -1.387 1.00 78.38 159 ARG A N 1
ATOM 1295 C CA . ARG A 1 159 ? -26.105 3.059 -2.030 1.00 78.38 159 ARG A CA 1
ATOM 1296 C C . ARG A 1 159 ? -26.607 1.729 -1.440 1.00 78.38 159 ARG A C 1
ATOM 1298 O O . ARG A 1 159 ? -27.093 0.866 -2.162 1.00 78.38 159 ARG A O 1
ATOM 1305 N N . GLY A 1 160 ? -26.454 1.574 -0.128 1.00 83.12 160 GLY A N 1
ATOM 1306 C CA . GLY A 1 160 ? -26.738 0.346 0.612 1.00 83.12 160 GLY A CA 1
ATOM 1307 C C . GLY A 1 160 ? -25.570 -0.056 1.508 1.00 83.12 160 GLY A C 1
ATOM 1308 O O . GLY A 1 160 ? -24.494 0.543 1.448 1.00 83.12 160 GLY A O 1
ATOM 1309 N N . LEU A 1 161 ? -25.803 -1.062 2.350 1.00 87.38 161 LEU A N 1
ATOM 1310 C CA . LEU A 1 161 ? -24.769 -1.654 3.191 1.00 87.38 161 LEU A CA 1
ATOM 1311 C C . LEU A 1 161 ? -23.858 -2.531 2.327 1.00 87.38 161 LEU A C 1
ATOM 1313 O O . LEU A 1 161 ? -24.334 -3.458 1.673 1.00 87.38 161 LEU A O 1
ATOM 1317 N N . LYS A 1 162 ? -22.556 -2.249 2.330 1.00 91.88 162 LYS A N 1
ATOM 1318 C CA . LYS A 1 162 ? -21.552 -3.046 1.618 1.00 91.88 162 LYS A CA 1
ATOM 1319 C C . LYS A 1 162 ? -20.449 -3.460 2.570 1.00 91.88 162 LYS A C 1
ATOM 1321 O O . LYS A 1 162 ? -19.951 -2.633 3.330 1.00 91.88 162 LYS A O 1
ATOM 1326 N N . GLU A 1 163 ? -20.055 -4.723 2.499 1.00 94.25 163 GLU A N 1
ATOM 1327 C CA . GLU A 1 163 ? -18.868 -5.208 3.194 1.00 94.25 163 GLU A CA 1
ATOM 1328 C C . GLU A 1 163 ? -17.600 -4.674 2.517 1.00 94.25 163 GLU A C 1
ATOM 1330 O O . GLU A 1 163 ? -17.545 -4.522 1.294 1.00 94.25 163 GLU A O 1
ATOM 1335 N N . VAL A 1 164 ? -16.596 -4.354 3.329 1.00 95.56 164 VAL A N 1
ATOM 1336 C CA . VAL A 1 164 ? -15.303 -3.830 2.899 1.00 95.56 164 VAL A CA 1
ATOM 1337 C C . VAL A 1 164 ? -14.228 -4.853 3.264 1.00 95.56 164 VAL A C 1
ATOM 1339 O O . VAL A 1 164 ? -14.079 -5.172 4.446 1.00 95.56 164 VAL A O 1
ATOM 1342 N N . PRO A 1 165 ? -13.470 -5.375 2.285 1.00 96.31 165 PRO A N 1
ATOM 1343 C CA . PRO A 1 165 ? -12.406 -6.328 2.558 1.00 96.31 165 PRO A CA 1
ATOM 1344 C C . PRO A 1 165 ? -11.275 -5.678 3.361 1.00 96.31 165 PRO A C 1
ATOM 1346 O O . PRO A 1 165 ? -10.963 -4.494 3.183 1.00 96.31 165 PRO A O 1
ATOM 1349 N N . TYR A 1 166 ? -10.620 -6.480 4.201 1.00 95.06 166 TYR A N 1
ATOM 1350 C CA . TYR A 1 166 ? -9.403 -6.079 4.893 1.00 95.06 166 TYR A CA 1
ATOM 1351 C C . TYR A 1 166 ? -8.191 -6.902 4.448 1.00 95.06 166 TYR A C 1
ATOM 1353 O O . TYR A 1 166 ? -8.324 -8.057 4.046 1.00 95.06 166 TYR A O 1
ATOM 1361 N N . LYS A 1 167 ? -7.002 -6.300 4.525 1.00 91.88 167 LYS A N 1
ATOM 1362 C CA . LYS A 1 167 ? -5.707 -6.978 4.370 1.00 91.88 167 LYS A CA 1
ATOM 1363 C C . LYS A 1 167 ? -4.920 -6.801 5.663 1.00 91.88 167 LYS A C 1
ATOM 1365 O O . LYS A 1 167 ? -4.780 -5.674 6.134 1.00 91.88 167 LYS A O 1
ATOM 1370 N N . LEU A 1 168 ? -4.406 -7.897 6.212 1.00 91.31 168 LEU A N 1
ATOM 1371 C CA . LEU A 1 168 ? -3.439 -7.829 7.303 1.00 91.31 168 LEU A CA 1
ATOM 1372 C C . LEU A 1 168 ? -2.050 -7.598 6.730 1.00 91.31 168 LEU A C 1
ATOM 1374 O O . LEU A 1 168 ? -1.682 -8.199 5.716 1.00 91.31 168 LEU A O 1
ATOM 1378 N N . LEU A 1 169 ? -1.310 -6.700 7.365 1.00 87.88 169 LEU A N 1
ATOM 1379 C CA . LEU A 1 169 ? 0.084 -6.462 7.055 1.00 87.88 169 LEU A CA 1
ATOM 1380 C C . LEU A 1 169 ? 0.930 -6.921 8.233 1.00 87.88 169 LEU A C 1
ATOM 1382 O O . LEU A 1 169 ? 0.913 -6.304 9.300 1.00 87.88 169 LEU A O 1
ATOM 1386 N N . ASP A 1 170 ? 1.676 -7.992 7.993 1.00 85.50 170 ASP A N 1
ATOM 1387 C CA . ASP A 1 170 ? 2.760 -8.393 8.868 1.00 85.50 170 ASP A CA 1
ATOM 1388 C C . ASP A 1 170 ? 4.005 -7.566 8.541 1.00 85.50 170 ASP A C 1
ATOM 1390 O O . ASP A 1 170 ? 4.367 -7.357 7.378 1.00 85.50 170 ASP A O 1
ATOM 1394 N N . LEU A 1 171 ? 4.621 -7.058 9.596 1.00 84.44 171 LEU A N 1
ATOM 1395 C CA . LEU A 1 171 ? 5.765 -6.175 9.553 1.00 84.44 171 LEU A CA 1
ATOM 1396 C C . LEU A 1 171 ? 7.075 -6.877 9.935 1.00 84.44 171 LEU A C 1
ATOM 1398 O O . LEU A 1 171 ? 8.128 -6.254 9.807 1.00 84.44 171 LEU A O 1
ATOM 1402 N N . GLU A 1 172 ? 7.047 -8.159 10.320 1.00 85.81 172 GLU A N 1
ATOM 1403 C CA . GLU A 1 172 ? 8.223 -8.898 10.806 1.00 85.81 172 GLU A CA 1
ATOM 1404 C C . GLU A 1 172 ? 9.389 -8.887 9.799 1.00 85.81 172 GLU A C 1
ATOM 1406 O O . GLU A 1 172 ? 10.533 -8.603 10.159 1.00 85.81 172 GLU A O 1
ATOM 1411 N N . ARG A 1 173 ? 9.103 -9.068 8.499 1.00 87.94 173 ARG A N 1
ATOM 1412 C CA . ARG A 1 173 ? 10.119 -8.998 7.425 1.00 87.94 173 ARG A CA 1
ATOM 1413 C C . ARG A 1 173 ? 10.840 -7.645 7.367 1.00 87.94 173 ARG A C 1
ATOM 1415 O O . ARG A 1 173 ? 11.962 -7.561 6.872 1.00 87.94 173 ARG A O 1
ATOM 1422 N N . PHE A 1 174 ? 10.193 -6.588 7.844 1.00 91.25 174 PHE A N 1
ATOM 1423 C CA . PHE A 1 174 ? 10.634 -5.206 7.713 1.00 91.25 174 PHE A CA 1
ATOM 1424 C C . PHE A 1 174 ? 11.191 -4.621 9.017 1.00 91.25 174 PHE A C 1
ATOM 1426 O O . PHE A 1 174 ? 11.437 -3.417 9.063 1.00 91.25 174 PHE A O 1
ATOM 1433 N N . ASP A 1 175 ? 11.436 -5.434 10.050 1.00 89.81 175 ASP A N 1
ATOM 1434 C CA . ASP A 1 175 ? 11.898 -4.982 11.375 1.00 89.81 175 ASP A CA 1
ATOM 1435 C C . ASP A 1 175 ? 13.044 -3.952 11.291 1.00 89.81 175 ASP A C 1
ATOM 1437 O O . ASP A 1 175 ? 12.952 -2.837 11.808 1.00 89.81 175 ASP A O 1
ATOM 1441 N N . ARG A 1 176 ? 14.081 -4.241 10.491 1.00 89.88 176 ARG A N 1
ATOM 1442 C CA . ARG A 1 176 ? 15.229 -3.332 10.319 1.00 89.88 176 ARG A CA 1
ATOM 1443 C C . ARG A 1 176 ? 14.891 -2.011 9.629 1.00 89.88 176 ARG A C 1
ATOM 1445 O O . ARG A 1 176 ? 15.481 -0.990 9.969 1.00 89.88 176 ARG A O 1
ATOM 1452 N N . GLN A 1 177 ? 13.995 -2.015 8.643 1.00 91.56 177 GLN A N 1
ATOM 1453 C CA . GLN A 1 177 ? 13.630 -0.793 7.916 1.00 91.56 177 GLN A CA 1
ATOM 1454 C C . GLN A 1 177 ? 12.557 0.017 8.652 1.00 91.56 177 GLN A C 1
ATOM 1456 O O . GLN A 1 177 ? 12.514 1.237 8.512 1.00 91.56 177 GLN A O 1
ATOM 1461 N N . ILE A 1 178 ? 11.760 -0.619 9.513 1.00 90.50 178 ILE A N 1
ATOM 1462 C CA . ILE A 1 178 ? 10.834 0.058 10.429 1.00 90.50 178 ILE A CA 1
ATOM 1463 C C . ILE A 1 178 ? 11.591 0.950 11.413 1.00 90.50 178 ILE A C 1
ATOM 1465 O O . ILE A 1 178 ? 11.108 2.033 11.727 1.00 90.50 178 ILE A O 1
ATOM 1469 N N . LEU A 1 179 ? 12.811 0.589 11.820 1.00 90.88 179 LEU A N 1
ATOM 1470 C CA . LEU A 1 179 ? 13.662 1.477 12.627 1.00 90.88 179 LEU A CA 1
ATOM 1471 C C . LEU A 1 179 ? 13.980 2.813 11.929 1.00 90.88 179 LEU A C 1
ATOM 1473 O O . LEU A 1 179 ? 14.283 3.797 12.600 1.00 90.88 179 LEU A O 1
ATOM 1477 N N . ILE A 1 180 ? 13.916 2.853 10.593 1.00 92.50 180 ILE A N 1
ATOM 1478 C CA . ILE A 1 180 ? 14.195 4.044 9.780 1.00 92.50 180 ILE A CA 1
ATOM 1479 C C . ILE A 1 180 ? 12.893 4.769 9.422 1.00 92.50 180 ILE A C 1
ATOM 1481 O O . ILE A 1 180 ? 12.790 5.983 9.590 1.00 92.50 180 ILE A O 1
ATOM 1485 N N . PHE A 1 181 ? 11.900 4.037 8.912 1.00 90.06 181 PHE A N 1
ATOM 1486 C CA . PHE A 1 181 ? 10.673 4.615 8.353 1.00 90.06 181 PHE A CA 1
ATOM 1487 C C . PHE A 1 181 ? 9.508 4.686 9.351 1.00 90.06 181 PHE A C 1
ATOM 1489 O O . PHE A 1 181 ? 8.518 5.373 9.094 1.00 90.06 181 PHE A O 1
ATOM 1496 N N . GLY A 1 182 ? 9.604 3.977 10.474 1.00 89.56 182 GLY A N 1
ATOM 1497 C CA . GLY A 1 182 ? 8.480 3.678 11.356 1.00 89.56 182 GLY A CA 1
ATOM 1498 C C . GLY A 1 182 ? 7.469 2.718 10.716 1.00 89.56 182 GLY A C 1
ATOM 1499 O O . GLY A 1 182 ? 7.468 2.488 9.505 1.00 89.56 182 GLY A O 1
ATOM 1500 N N . GLU A 1 183 ? 6.559 2.181 11.528 1.00 86.38 183 GLU A N 1
ATOM 1501 C CA . GLU A 1 183 ? 5.478 1.302 11.049 1.00 86.38 183 GLU A CA 1
ATOM 1502 C C . GLU A 1 183 ? 4.574 2.016 10.038 1.00 86.38 183 GLU A C 1
ATOM 1504 O O . GLU A 1 183 ? 4.164 1.445 9.031 1.00 86.38 183 GLU A O 1
ATOM 1509 N N . GLU A 1 184 ? 4.300 3.300 10.275 1.00 82.38 184 GLU A N 1
ATOM 1510 C CA . GLU A 1 184 ? 3.467 4.103 9.389 1.00 82.38 184 GLU A CA 1
ATOM 1511 C C . GLU A 1 184 ? 4.139 4.353 8.032 1.00 82.38 184 GLU A C 1
ATOM 1513 O O . GLU A 1 184 ? 3.484 4.253 6.993 1.00 82.38 184 GLU A O 1
ATOM 1518 N N . GLY A 1 185 ? 5.446 4.637 8.018 1.00 89.00 185 GLY A N 1
ATOM 1519 C CA . GLY A 1 185 ? 6.202 4.764 6.774 1.00 89.00 185 GLY A CA 1
ATOM 1520 C C . GLY A 1 185 ? 6.218 3.448 6.002 1.00 89.00 185 GLY A C 1
ATOM 1521 O O . GLY A 1 185 ? 5.974 3.444 4.794 1.00 89.00 185 GLY A O 1
ATOM 1522 N N . GLN A 1 186 ? 6.391 2.326 6.704 1.00 91.19 186 GLN A N 1
ATOM 1523 C CA . GLN A 1 186 ? 6.344 1.004 6.091 1.00 91.19 186 GLN A CA 1
ATOM 1524 C C . GLN A 1 186 ? 4.971 0.672 5.501 1.00 91.19 186 GLN A C 1
ATOM 1526 O O . GLN A 1 186 ? 4.866 0.176 4.377 1.00 91.19 186 GLN A O 1
ATOM 1531 N N . LEU A 1 187 ? 3.902 1.012 6.218 1.00 88.12 187 LEU A N 1
ATOM 1532 C CA . LEU A 1 187 ? 2.541 0.847 5.732 1.00 88.12 187 LEU A CA 1
ATOM 1533 C C . LEU A 1 187 ? 2.296 1.691 4.475 1.00 88.12 187 LEU A C 1
ATOM 1535 O O . LEU A 1 187 ? 1.722 1.189 3.509 1.00 88.12 187 LEU A O 1
ATOM 1539 N N . MET A 1 188 ? 2.791 2.932 4.437 1.00 88.38 188 MET A N 1
ATOM 1540 C CA . MET A 1 188 ? 2.715 3.780 3.245 1.00 88.38 188 MET A CA 1
ATOM 1541 C C . MET A 1 188 ? 3.467 3.180 2.052 1.00 88.38 188 MET A C 1
ATOM 1543 O O . MET A 1 188 ? 2.961 3.258 0.931 1.00 88.38 188 MET A O 1
ATOM 1547 N N . ILE A 1 189 ? 4.626 2.549 2.262 1.00 93.06 189 ILE A N 1
ATOM 1548 C CA . ILE A 1 189 ? 5.350 1.824 1.204 1.00 93.06 189 ILE A CA 1
ATOM 1549 C C . ILE A 1 189 ? 4.493 0.656 0.683 1.00 93.06 189 ILE A C 1
ATOM 1551 O O . ILE A 1 189 ? 4.261 0.558 -0.522 1.00 93.06 189 ILE A O 1
ATOM 1555 N N . SER A 1 190 ? 3.907 -0.145 1.578 1.00 91.38 190 SER A N 1
ATOM 1556 C CA . SER A 1 190 ? 3.120 -1.352 1.241 1.00 91.38 190 SER A CA 1
ATOM 1557 C C . SER A 1 190 ? 1.846 -1.136 0.420 1.00 91.38 190 SER A C 1
ATOM 1559 O O . SER A 1 190 ? 1.255 -2.080 -0.103 1.00 91.38 190 SER A O 1
ATOM 1561 N N . ILE A 1 191 ? 1.407 0.112 0.298 1.00 91.25 191 ILE A N 1
ATOM 1562 C CA . ILE A 1 191 ? 0.229 0.517 -0.478 1.00 91.25 191 ILE A CA 1
ATOM 1563 C C . ILE A 1 191 ? 0.593 1.488 -1.601 1.00 91.25 191 ILE A C 1
ATOM 1565 O O . ILE A 1 191 ? -0.293 2.095 -2.208 1.00 91.25 191 ILE A O 1
ATOM 1569 N N . SER A 1 192 ? 1.883 1.751 -1.798 1.00 94.44 192 SER A N 1
ATOM 1570 C CA . SER A 1 192 ? 2.346 2.645 -2.847 1.00 94.44 192 SER A CA 1
ATOM 1571 C C . SER A 1 192 ? 2.520 1.921 -4.163 1.00 94.44 192 SER A C 1
ATOM 1573 O O . SER A 1 192 ? 2.882 0.746 -4.204 1.00 94.44 192 SER A O 1
ATOM 1575 N N . THR A 1 193 ? 2.221 2.652 -5.229 1.00 96.81 193 THR A N 1
ATOM 1576 C CA . THR A 1 193 ? 2.335 2.184 -6.601 1.00 96.81 193 THR A CA 1
ATOM 1577 C C . THR A 1 193 ? 3.392 3.014 -7.303 1.00 96.81 193 THR A C 1
ATOM 1579 O O . THR A 1 193 ? 3.295 4.241 -7.339 1.00 96.81 193 THR A O 1
ATOM 1582 N N . VAL A 1 194 ? 4.389 2.361 -7.889 1.00 98.25 194 VAL A N 1
ATOM 1583 C CA . VAL A 1 194 ? 5.415 3.032 -8.696 1.00 98.25 194 VAL A CA 1
ATOM 1584 C C . VAL A 1 194 ? 5.345 2.514 -10.123 1.00 98.25 194 VAL A C 1
ATOM 1586 O O . VAL A 1 194 ? 5.365 1.304 -10.345 1.00 98.25 194 VAL A O 1
ATOM 1589 N N . ALA A 1 195 ? 5.277 3.425 -11.093 1.00 98.19 195 ALA A N 1
ATOM 1590 C CA . ALA A 1 195 ? 5.412 3.070 -12.499 1.00 98.19 195 ALA A CA 1
ATOM 1591 C C . ALA A 1 195 ? 6.856 3.280 -12.957 1.00 98.19 195 ALA A C 1
ATOM 1593 O O . ALA A 1 195 ? 7.381 4.386 -12.868 1.00 98.19 195 ALA A O 1
ATOM 1594 N N . LEU A 1 196 ? 7.484 2.223 -13.457 1.00 98.00 196 LEU A N 1
ATOM 1595 C CA . LEU A 1 196 ? 8.814 2.228 -14.052 1.00 98.00 196 LEU A CA 1
ATOM 1596 C C . LEU A 1 196 ? 8.656 2.210 -15.572 1.00 98.00 196 LEU A C 1
ATOM 1598 O O . LEU A 1 196 ? 8.288 1.196 -16.167 1.00 98.00 196 LEU A O 1
ATOM 1602 N N . ILE A 1 197 ? 8.921 3.358 -16.188 1.00 97.25 197 ILE A N 1
ATOM 1603 C CA . ILE A 1 197 ? 8.924 3.531 -17.637 1.00 97.25 197 ILE A CA 1
ATOM 1604 C C . ILE A 1 197 ? 10.356 3.284 -18.108 1.00 97.25 197 ILE A C 1
ATOM 1606 O O . ILE A 1 197 ? 11.276 4.002 -17.720 1.00 97.25 197 ILE A O 1
ATOM 1610 N N . GLY A 1 198 ? 10.546 2.250 -18.917 1.00 95.06 198 GLY A N 1
ATOM 1611 C CA . GLY A 1 198 ? 11.840 1.635 -19.186 1.00 95.06 198 GLY A CA 1
ATOM 1612 C C . GLY A 1 198 ? 12.235 0.648 -18.083 1.00 95.06 198 GLY A C 1
ATOM 1613 O O . GLY A 1 198 ? 12.210 0.970 -16.898 1.00 95.06 198 GLY A O 1
ATOM 1614 N N . CYS A 1 199 ? 12.642 -0.552 -18.480 1.00 92.06 199 CYS A N 1
ATOM 1615 C CA . CYS A 1 199 ? 13.125 -1.653 -17.646 1.00 92.06 199 CYS A CA 1
ATOM 1616 C C . CYS A 1 199 ? 14.535 -2.082 -18.089 1.00 92.06 199 CYS A C 1
ATOM 1618 O O . CYS A 1 199 ? 14.835 -3.266 -18.211 1.00 92.06 199 CYS A O 1
ATOM 1620 N N . GLY A 1 200 ? 15.404 -1.102 -18.360 1.00 88.75 200 GLY A N 1
ATOM 1621 C CA . GLY A 1 200 ? 16.847 -1.309 -18.507 1.00 88.75 200 GLY A CA 1
ATOM 1622 C C . GLY A 1 200 ? 17.558 -1.445 -17.153 1.00 88.75 200 GLY A C 1
ATOM 1623 O O . GLY A 1 200 ? 16.926 -1.376 -16.103 1.00 88.75 200 GLY A O 1
ATOM 1624 N N . GLY A 1 201 ? 18.890 -1.574 -17.155 1.00 87.56 201 GLY A N 1
ATOM 1625 C CA . GLY A 1 201 ? 19.667 -1.926 -15.951 1.00 87.56 201 GLY A CA 1
ATOM 1626 C C . GLY A 1 201 ? 19.399 -1.068 -14.705 1.00 87.56 201 GLY A C 1
ATOM 1627 O O . GLY A 1 201 ? 19.219 -1.615 -13.618 1.00 87.56 201 GLY A O 1
ATOM 1628 N N . GLY A 1 202 ? 19.296 0.258 -14.857 1.00 90.06 202 GLY A N 1
ATOM 1629 C CA . GLY A 1 202 ? 19.007 1.164 -13.738 1.00 90.06 202 GLY A CA 1
ATOM 1630 C C . GLY A 1 202 ? 17.624 0.928 -13.126 1.00 90.06 202 GLY A C 1
ATOM 1631 O O . GLY A 1 202 ? 17.506 0.624 -11.940 1.00 90.06 202 GLY A O 1
ATOM 1632 N N . ASN A 1 203 ? 16.576 1.001 -13.946 1.00 93.81 203 ASN A N 1
ATOM 1633 C CA . ASN A 1 203 ? 15.202 0.817 -13.479 1.00 93.81 203 ASN A CA 1
ATOM 1634 C C . ASN A 1 203 ? 14.921 -0.612 -13.002 1.00 93.81 203 ASN A C 1
ATOM 1636 O O . ASN A 1 203 ? 14.159 -0.784 -12.058 1.00 93.81 203 ASN A O 1
ATOM 1640 N N . THR A 1 204 ? 15.565 -1.632 -13.575 1.00 94.38 204 THR A N 1
ATOM 1641 C CA . THR A 1 204 ? 15.485 -3.006 -13.060 1.00 94.38 204 THR A CA 1
ATOM 1642 C C . THR A 1 204 ? 16.003 -3.093 -11.624 1.00 94.38 204 THR A C 1
ATOM 1644 O O . THR A 1 204 ? 15.352 -3.707 -10.782 1.00 94.38 204 THR A O 1
ATOM 1647 N N . LYS A 1 205 ? 17.124 -2.430 -11.303 1.00 94.44 205 LYS A N 1
ATOM 1648 C CA . LYS A 1 205 ? 17.623 -2.375 -9.922 1.00 94.44 205 LYS A CA 1
ATOM 1649 C C . LYS A 1 205 ? 16.639 -1.655 -8.998 1.00 94.44 205 LYS A C 1
ATOM 1651 O O . LYS A 1 205 ? 16.343 -2.167 -7.925 1.00 94.44 205 LYS A O 1
ATOM 1656 N N . ILE A 1 206 ? 16.095 -0.516 -9.430 1.00 96.25 206 ILE A N 1
ATOM 1657 C CA . ILE A 1 206 ? 15.088 0.229 -8.656 1.00 96.25 206 ILE A CA 1
ATOM 1658 C C . ILE A 1 206 ? 13.850 -0.640 -8.402 1.00 96.25 206 ILE A C 1
ATOM 1660 O O . ILE A 1 206 ? 13.334 -0.646 -7.289 1.00 96.25 206 ILE A O 1
ATOM 1664 N N . ALA A 1 207 ? 13.393 -1.407 -9.396 1.00 97.31 207 ALA A N 1
ATOM 1665 C CA . ALA A 1 207 ? 12.267 -2.325 -9.250 1.00 97.31 207 ALA A CA 1
ATOM 1666 C C . ALA A 1 207 ? 12.526 -3.368 -8.152 1.00 97.31 207 ALA A C 1
ATOM 1668 O O . ALA A 1 207 ? 11.673 -3.572 -7.290 1.00 97.31 207 ALA A O 1
ATOM 1669 N N . PHE A 1 208 ? 13.711 -3.987 -8.147 1.00 97.19 208 PHE A N 1
ATOM 1670 C CA . PHE A 1 208 ? 14.090 -4.959 -7.120 1.00 97.19 208 PHE A CA 1
ATOM 1671 C C . PHE A 1 208 ? 14.273 -4.325 -5.741 1.00 97.19 208 PHE A C 1
ATOM 1673 O O . PHE A 1 208 ? 13.800 -4.889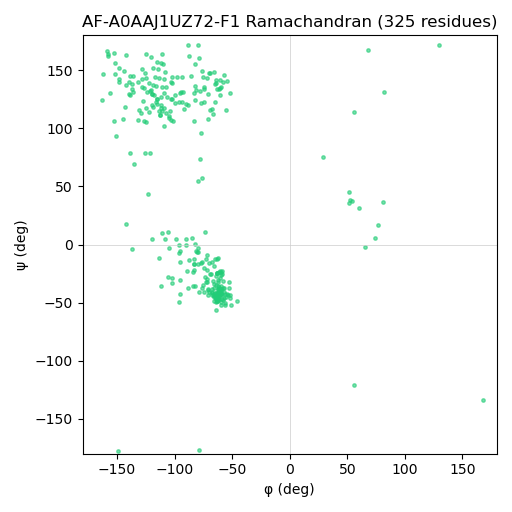 -4.757 1.00 97.19 208 PHE A O 1
ATOM 1680 N N . ASP A 1 209 ? 14.885 -3.142 -5.659 1.00 96.44 209 ASP A N 1
ATOM 1681 C CA . ASP A 1 209 ? 15.041 -2.423 -4.394 1.00 96.44 209 ASP A CA 1
ATOM 1682 C C . ASP A 1 209 ? 13.660 -2.074 -3.805 1.00 96.44 209 ASP A C 1
ATOM 1684 O O . ASP A 1 209 ? 13.394 -2.365 -2.639 1.00 96.44 209 ASP A O 1
ATOM 1688 N N . LEU A 1 210 ? 12.739 -1.536 -4.616 1.00 97.50 210 LEU A N 1
ATOM 1689 C CA . LEU A 1 210 ? 11.367 -1.219 -4.198 1.00 97.50 210 LEU A CA 1
ATOM 1690 C C . LEU A 1 210 ? 10.586 -2.469 -3.778 1.00 97.50 210 LEU A C 1
ATOM 1692 O O . LEU A 1 210 ? 9.874 -2.435 -2.774 1.00 97.50 210 LEU A O 1
ATOM 1696 N N . ALA A 1 211 ? 10.728 -3.573 -4.514 1.00 97.12 211 ALA A N 1
ATOM 1697 C CA . ALA A 1 211 ? 10.113 -4.843 -4.148 1.00 97.12 211 ALA A CA 1
ATOM 1698 C C . ALA A 1 211 ? 10.652 -5.364 -2.806 1.00 97.12 211 ALA A C 1
ATOM 1700 O O . ALA A 1 211 ? 9.870 -5.771 -1.949 1.00 97.12 211 ALA A O 1
ATOM 1701 N N . SER A 1 212 ? 11.965 -5.252 -2.573 1.00 95.25 212 SER A N 1
ATOM 1702 C CA . SER A 1 212 ? 12.589 -5.639 -1.303 1.00 95.25 212 SER A CA 1
ATOM 1703 C C . SER A 1 212 ? 12.106 -4.792 -0.122 1.00 95.25 212 SER A C 1
ATOM 1705 O O . SER A 1 212 ? 11.891 -5.319 0.968 1.00 95.25 212 SER A O 1
ATOM 1707 N N . LEU A 1 213 ? 11.832 -3.504 -0.362 1.00 95.31 213 LEU A N 1
ATOM 1708 C CA . LEU A 1 213 ? 11.219 -2.601 0.611 1.00 95.31 213 LEU A CA 1
ATOM 1709 C C . LEU A 1 213 ? 9.734 -2.904 0.861 1.00 95.31 213 LEU A C 1
ATOM 1711 O O . LEU A 1 213 ? 9.158 -2.336 1.789 1.00 95.31 213 LEU A O 1
ATOM 1715 N N . GLY A 1 214 ? 9.117 -3.795 0.081 1.00 94.25 214 GLY A N 1
ATOM 1716 C CA . GLY A 1 214 ? 7.714 -4.163 0.219 1.00 94.25 214 GLY A CA 1
ATOM 1717 C C . GLY A 1 214 ? 6.757 -3.175 -0.428 1.00 94.25 214 GLY A C 1
ATOM 1718 O O . GLY A 1 214 ? 5.705 -2.918 0.145 1.00 94.25 214 GLY A O 1
ATOM 1719 N N . ILE A 1 215 ? 7.112 -2.577 -1.570 1.00 96.69 215 ILE A N 1
ATOM 1720 C CA . ILE A 1 215 ? 6.198 -1.713 -2.331 1.00 96.69 215 ILE A CA 1
ATOM 1721 C C . ILE A 1 215 ? 4.885 -2.446 -2.649 1.00 96.69 215 ILE A C 1
ATOM 1723 O O . ILE A 1 215 ? 4.884 -3.624 -2.992 1.00 96.69 215 ILE A O 1
ATOM 1727 N N . GLY A 1 216 ? 3.748 -1.756 -2.571 1.00 94.06 216 GLY A N 1
ATOM 1728 C CA . GLY A 1 216 ? 2.451 -2.396 -2.816 1.00 94.06 216 GLY A CA 1
ATOM 1729 C C . GLY A 1 216 ? 2.265 -2.873 -4.255 1.00 94.06 216 GLY A C 1
ATOM 1730 O O . GLY A 1 216 ? 1.752 -3.971 -4.495 1.00 94.06 216 GLY A O 1
ATOM 1731 N N . LYS A 1 217 ? 2.660 -2.036 -5.220 1.00 97.44 217 LYS A N 1
ATOM 1732 C CA . LYS A 1 217 ? 2.508 -2.330 -6.644 1.00 97.44 217 LYS A CA 1
ATOM 1733 C C . LYS A 1 217 ? 3.619 -1.710 -7.490 1.00 97.44 217 LYS A C 1
ATOM 1735 O O . LYS A 1 217 ? 4.016 -0.564 -7.282 1.00 97.44 217 LYS A O 1
ATOM 1740 N N . LEU A 1 218 ? 4.056 -2.445 -8.506 1.00 98.62 218 LEU A N 1
ATOM 1741 C CA . LEU A 1 218 ? 4.896 -1.949 -9.590 1.00 98.62 218 LEU A CA 1
ATOM 1742 C C . LEU A 1 218 ? 4.144 -2.041 -10.918 1.00 98.62 218 LEU A C 1
ATOM 1744 O O . LEU A 1 218 ? 3.483 -3.038 -11.205 1.00 98.62 218 LEU A O 1
ATOM 1748 N N . ILE A 1 219 ? 4.250 -0.989 -11.723 1.00 98.56 219 ILE A N 1
ATOM 1749 C CA . ILE A 1 219 ? 3.781 -0.956 -13.109 1.00 98.56 219 ILE A CA 1
ATOM 1750 C C . ILE A 1 219 ? 5.025 -0.859 -13.988 1.00 98.56 219 ILE A C 1
ATOM 1752 O O . ILE A 1 219 ? 5.724 0.148 -13.954 1.00 98.56 219 ILE A O 1
ATOM 1756 N N . LEU A 1 220 ? 5.332 -1.909 -14.737 1.00 98.50 220 LEU A N 1
ATOM 1757 C CA . LEU A 1 220 ? 6.525 -2.003 -15.573 1.00 98.50 220 LEU A CA 1
ATOM 1758 C C . LEU A 1 220 ? 6.134 -1.782 -17.030 1.00 98.50 220 LEU A C 1
ATOM 1760 O O . LEU A 1 220 ? 5.268 -2.488 -17.542 1.00 98.50 220 LEU A O 1
ATOM 1764 N N . ILE A 1 221 ? 6.766 -0.821 -17.700 1.00 98.31 221 ILE A N 1
ATOM 1765 C CA . ILE A 1 221 ? 6.478 -0.490 -19.100 1.00 98.31 221 ILE A CA 1
ATOM 1766 C C . ILE A 1 221 ? 7.792 -0.472 -19.868 1.00 98.31 221 ILE A C 1
ATOM 1768 O O . ILE A 1 221 ? 8.631 0.396 -19.637 1.00 98.31 221 ILE A O 1
ATOM 1772 N N . ASP A 1 222 ? 7.981 -1.412 -20.784 1.00 97.25 222 ASP A N 1
ATOM 1773 C CA . ASP A 1 222 ? 9.130 -1.433 -21.689 1.00 97.25 222 ASP A CA 1
ATOM 1774 C C . ASP A 1 222 ? 8.774 -2.243 -22.946 1.00 97.25 222 ASP A C 1
ATOM 1776 O O . ASP A 1 222 ? 8.258 -3.355 -22.815 1.00 97.25 222 ASP A O 1
ATOM 1780 N N . PRO A 1 223 ? 9.008 -1.721 -24.162 1.00 97.12 223 PRO A N 1
ATOM 1781 C CA . PRO A 1 223 ? 8.661 -2.427 -25.394 1.00 97.12 223 PRO A CA 1
ATOM 1782 C C . PRO A 1 223 ? 9.641 -3.555 -25.756 1.00 97.12 223 PRO A C 1
ATOM 1784 O O . PRO A 1 223 ? 9.319 -4.391 -26.607 1.00 97.12 223 PRO A O 1
ATOM 1787 N N . ASP A 1 224 ? 10.830 -3.577 -25.157 1.00 96.44 224 ASP A N 1
ATOM 1788 C CA . ASP A 1 224 ? 11.939 -4.410 -25.599 1.00 96.44 224 ASP A CA 1
ATOM 1789 C C . ASP A 1 224 ? 11.934 -5.810 -24.958 1.00 96.44 224 ASP A C 1
ATOM 1791 O O . ASP A 1 224 ? 11.200 -6.137 -24.016 1.00 96.44 224 ASP A O 1
ATOM 1795 N N . VAL A 1 225 ? 12.824 -6.650 -25.477 1.00 97.38 225 VAL A N 1
ATOM 1796 C CA . VAL A 1 225 ? 13.202 -7.950 -24.915 1.00 97.38 225 VAL A CA 1
ATOM 1797 C C . VAL A 1 225 ? 14.634 -7.895 -24.382 1.00 97.38 225 VAL A C 1
ATOM 1799 O O . VAL A 1 225 ? 15.375 -6.956 -24.683 1.00 97.38 225 VAL A O 1
ATOM 1802 N N . TRP A 1 226 ? 15.024 -8.865 -23.561 1.00 96.38 226 TRP A N 1
ATOM 1803 C CA . TRP A 1 226 ? 16.407 -8.990 -23.115 1.00 96.38 226 TRP A CA 1
ATOM 1804 C C . TRP A 1 226 ? 17.316 -9.533 -24.211 1.00 96.38 226 TRP A C 1
ATOM 1806 O O . TRP A 1 226 ? 17.015 -10.543 -24.836 1.00 96.38 226 TRP A O 1
ATOM 1816 N N . GLU A 1 227 ? 18.478 -8.909 -24.359 1.00 94.81 227 GLU A N 1
ATOM 1817 C CA . GLU A 1 227 ? 19.580 -9.408 -25.181 1.00 94.81 227 GLU A CA 1
ATOM 1818 C C . GLU A 1 227 ? 20.746 -9.859 -24.293 1.00 94.81 227 GLU A C 1
ATOM 1820 O O . GLU A 1 227 ? 20.950 -9.316 -23.203 1.00 94.81 227 GLU A O 1
ATOM 1825 N N . GLU A 1 228 ? 21.593 -10.765 -24.788 1.00 93.31 228 GLU A N 1
ATOM 1826 C CA . GLU A 1 228 ? 22.812 -11.204 -24.085 1.00 93.31 228 GLU A CA 1
ATOM 1827 C C . GLU A 1 228 ? 23.701 -10.017 -23.668 1.00 93.31 228 GLU A C 1
ATOM 1829 O O . GLU A 1 228 ? 24.238 -9.967 -22.560 1.00 93.31 228 GLU A O 1
ATOM 1834 N N . SER A 1 229 ? 23.770 -8.989 -24.520 1.00 91.69 229 SER A N 1
ATOM 1835 C CA . SER A 1 229 ? 24.502 -7.741 -24.276 1.00 91.69 229 SER A CA 1
ATOM 1836 C C . SER A 1 229 ? 24.037 -6.992 -23.018 1.00 91.69 229 SER A C 1
ATOM 1838 O O . SER A 1 229 ? 24.783 -6.187 -22.461 1.00 91.69 229 SER A O 1
ATOM 1840 N N . ASN A 1 230 ? 22.803 -7.227 -22.559 1.00 92.44 230 ASN A N 1
ATOM 1841 C CA . ASN A 1 230 ? 22.208 -6.544 -21.413 1.00 92.44 230 ASN A CA 1
ATOM 1842 C C . ASN A 1 230 ? 22.611 -7.169 -20.068 1.00 92.44 230 ASN A C 1
ATOM 1844 O O . ASN A 1 230 ? 22.480 -6.514 -19.031 1.00 92.44 230 ASN A O 1
ATOM 1848 N N . ARG A 1 231 ? 23.139 -8.399 -20.067 1.00 91.12 231 ARG A N 1
ATOM 1849 C CA . ARG A 1 231 ? 23.514 -9.130 -18.844 1.00 91.12 231 ARG A CA 1
ATOM 1850 C C . ARG A 1 231 ? 24.666 -8.494 -18.069 1.00 91.12 231 ARG A C 1
ATOM 1852 O O . ARG A 1 231 ? 24.833 -8.764 -16.886 1.00 91.12 231 ARG A O 1
ATOM 1859 N N . ASN A 1 232 ? 25.442 -7.618 -18.705 1.00 89.50 232 ASN A N 1
ATOM 1860 C CA . ASN A 1 232 ? 26.522 -6.880 -18.047 1.00 89.50 232 ASN A CA 1
ATOM 1861 C C . ASN A 1 232 ? 26.035 -5.810 -17.047 1.00 89.50 232 ASN A C 1
ATOM 1863 O O . ASN A 1 232 ? 26.838 -5.322 -16.256 1.00 89.50 232 ASN A O 1
ATOM 1867 N N . ARG A 1 233 ? 24.751 -5.425 -17.091 1.00 88.25 233 ARG A N 1
ATOM 1868 C CA . ARG A 1 233 ? 24.199 -4.283 -16.334 1.00 88.25 233 ARG A CA 1
ATOM 1869 C C . ARG A 1 233 ? 22.850 -4.550 -15.673 1.00 88.25 233 ARG A C 1
ATOM 1871 O O . ARG A 1 233 ? 22.323 -3.669 -15.001 1.00 88.25 233 ARG A O 1
ATOM 1878 N N . ALA A 1 234 ? 22.267 -5.720 -15.896 1.00 89.25 234 ALA A N 1
ATOM 1879 C CA . ALA A 1 234 ? 20.991 -6.119 -15.325 1.00 89.25 234 ALA A CA 1
ATOM 1880 C C . ALA A 1 234 ? 21.060 -7.580 -14.878 1.00 89.25 234 ALA A C 1
ATOM 1882 O O . ALA A 1 234 ? 21.707 -8.407 -15.523 1.00 89.25 234 ALA A O 1
ATOM 1883 N N . LEU A 1 235 ? 20.371 -7.897 -13.782 1.00 87.31 235 LEU A N 1
ATOM 1884 C CA . LEU A 1 235 ? 20.219 -9.272 -13.322 1.00 87.31 235 LEU A CA 1
ATOM 1885 C C . LEU A 1 235 ? 19.174 -9.974 -14.195 1.00 87.31 235 LEU A C 1
ATOM 1887 O O . LEU A 1 235 ? 17.972 -9.842 -13.969 1.00 87.31 235 LEU A O 1
ATOM 1891 N N . ILE A 1 236 ? 19.655 -10.691 -15.207 1.00 88.19 236 ILE A N 1
ATOM 1892 C CA . ILE A 1 236 ? 18.835 -11.418 -16.178 1.00 88.19 236 ILE A CA 1
ATOM 1893 C C . ILE A 1 236 ? 19.198 -12.907 -16.072 1.00 88.19 236 ILE A C 1
ATOM 1895 O O . ILE A 1 236 ? 20.370 -13.258 -16.273 1.00 88.19 236 ILE A O 1
ATOM 1899 N N . PRO A 1 237 ? 18.235 -13.784 -15.741 1.00 91.38 237 PRO A N 1
ATOM 1900 C CA . PRO A 1 237 ? 18.410 -15.229 -15.836 1.00 91.38 237 PRO A CA 1
ATOM 1901 C C . PRO A 1 237 ? 18.795 -15.657 -17.259 1.00 91.38 237 PRO A C 1
ATOM 1903 O O . PRO A 1 237 ? 18.363 -15.052 -18.236 1.00 91.38 237 PRO A O 1
ATOM 1906 N N . LEU A 1 238 ? 19.626 -16.694 -17.388 1.00 91.31 238 LEU A N 1
ATOM 1907 C CA . LEU A 1 238 ? 20.115 -17.160 -18.697 1.00 91.31 238 LEU A CA 1
ATOM 1908 C C . LEU A 1 238 ? 18.977 -17.580 -19.638 1.00 91.31 238 LEU A C 1
ATOM 1910 O O . LEU A 1 238 ? 19.047 -17.359 -20.839 1.00 91.31 238 LEU A O 1
ATOM 1914 N N . ASP A 1 239 ? 17.928 -18.164 -19.077 1.00 95.12 239 ASP A N 1
ATOM 1915 C CA . ASP A 1 239 ? 16.718 -18.610 -19.761 1.00 95.12 239 ASP A CA 1
ATOM 1916 C C . ASP A 1 239 ? 15.725 -17.477 -20.064 1.00 95.12 239 ASP A C 1
ATOM 1918 O O . ASP A 1 239 ? 14.704 -17.717 -20.701 1.00 95.12 239 ASP A O 1
ATOM 1922 N N . HIS A 1 240 ? 16.017 -16.242 -19.644 1.00 95.69 240 HIS A N 1
ATOM 1923 C CA . HIS A 1 240 ? 15.193 -15.062 -19.920 1.00 95.69 240 HIS A CA 1
ATOM 1924 C C . HIS A 1 240 ? 15.721 -14.219 -21.097 1.00 95.69 240 HIS A C 1
ATOM 1926 O O . HIS A 1 240 ? 15.180 -13.146 -21.371 1.00 95.69 240 HIS A O 1
ATOM 1932 N N . VAL A 1 241 ? 16.766 -14.659 -21.805 1.00 95.12 241 VAL A N 1
ATOM 1933 C CA . VAL A 1 241 ? 17.163 -14.036 -23.083 1.00 95.12 241 VAL A CA 1
ATOM 1934 C C . VAL A 1 241 ? 16.006 -14.162 -24.086 1.00 95.12 241 VAL A C 1
ATOM 1936 O O . VAL A 1 241 ? 15.273 -15.147 -24.066 1.00 95.12 241 VAL A O 1
ATOM 1939 N N . ASP A 1 242 ? 15.785 -13.127 -24.900 1.00 96.25 242 ASP A N 1
ATOM 1940 C CA . ASP A 1 242 ? 14.641 -12.954 -25.815 1.00 96.25 242 ASP A CA 1
ATOM 1941 C C . ASP A 1 242 ? 13.262 -12.812 -25.136 1.00 96.25 242 ASP A C 1
ATOM 1943 O O . ASP A 1 242 ? 12.250 -12.539 -25.793 1.00 96.25 242 ASP A O 1
ATOM 1947 N N . MET A 1 243 ? 13.201 -12.901 -23.805 1.00 97.38 243 MET A N 1
ATOM 1948 C CA . MET A 1 243 ? 11.992 -12.628 -23.035 1.00 97.38 243 MET A CA 1
ATOM 1949 C C . MET A 1 243 ? 11.727 -11.117 -22.954 1.00 97.38 243 MET A C 1
ATOM 1951 O O . MET A 1 243 ? 12.671 -10.335 -22.803 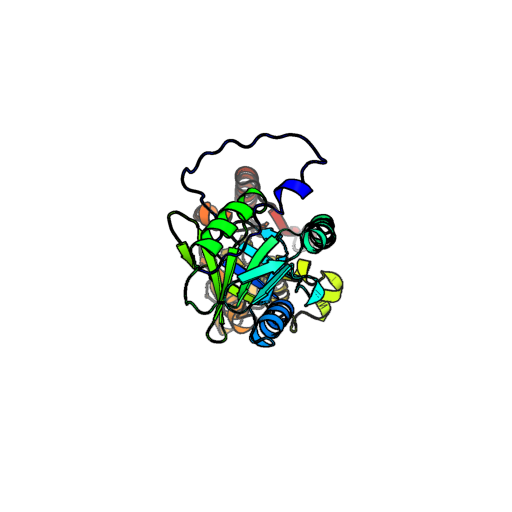1.00 97.38 243 MET A O 1
ATOM 1955 N N . PRO A 1 244 ? 10.457 -10.661 -22.983 1.00 98.25 244 PRO A N 1
ATOM 1956 C CA . PRO A 1 244 ? 10.123 -9.274 -22.670 1.00 98.25 244 PRO A CA 1
ATOM 1957 C C . PRO A 1 244 ? 10.723 -8.839 -21.331 1.00 98.25 244 PRO A C 1
ATOM 1959 O O . PRO A 1 244 ? 10.539 -9.524 -20.320 1.00 98.25 244 PRO A O 1
ATOM 1962 N N . LYS A 1 245 ? 11.401 -7.682 -21.309 1.00 97.31 245 LYS A N 1
ATOM 1963 C CA . LYS A 1 245 ? 12.113 -7.211 -20.107 1.00 97.31 245 LYS A CA 1
ATOM 1964 C C . LYS A 1 245 ? 11.181 -7.125 -18.900 1.00 97.31 245 LYS A C 1
ATOM 1966 O O . LYS A 1 245 ? 11.506 -7.611 -17.818 1.00 97.31 245 LYS A O 1
ATOM 1971 N N . VAL A 1 246 ? 9.993 -6.558 -19.117 1.00 98.19 246 VAL A N 1
ATOM 1972 C CA . VAL A 1 246 ? 8.950 -6.397 -18.094 1.00 98.19 246 VAL A CA 1
ATOM 1973 C C . VAL A 1 246 ? 8.483 -7.729 -17.505 1.00 98.19 246 VAL A C 1
ATOM 1975 O O . VAL A 1 246 ? 8.318 -7.820 -16.292 1.00 98.19 246 VAL A O 1
ATOM 1978 N N . GLU A 1 247 ? 8.333 -8.773 -18.326 1.00 98.19 247 GLU A N 1
ATOM 1979 C CA . GLU A 1 247 ? 7.871 -10.085 -17.859 1.00 98.19 247 GLU A CA 1
ATOM 1980 C C . GLU A 1 247 ? 8.960 -10.822 -17.089 1.00 98.19 247 GLU A C 1
ATOM 1982 O O . GLU A 1 247 ? 8.701 -11.391 -16.033 1.00 98.19 247 GLU A O 1
ATOM 1987 N N . SER A 1 248 ? 10.204 -10.745 -17.560 1.00 97.38 248 SER A N 1
ATOM 1988 C CA . SER A 1 248 ? 11.343 -11.284 -16.819 1.00 97.38 248 SER A CA 1
ATOM 1989 C C . SER A 1 248 ? 11.455 -10.650 -15.430 1.00 97.38 248 SER A C 1
ATOM 1991 O O . SER A 1 248 ? 11.645 -11.355 -14.442 1.00 97.38 248 SER A O 1
ATOM 1993 N N . VAL A 1 249 ? 11.370 -9.318 -15.338 1.00 97.56 249 VAL A N 1
ATOM 1994 C CA . VAL A 1 249 ? 11.468 -8.600 -14.055 1.00 97.56 249 VAL A CA 1
ATOM 1995 C C . VAL A 1 249 ? 10.291 -8.954 -13.145 1.00 97.56 249 VAL A C 1
ATOM 1997 O O . VAL A 1 249 ? 10.498 -9.209 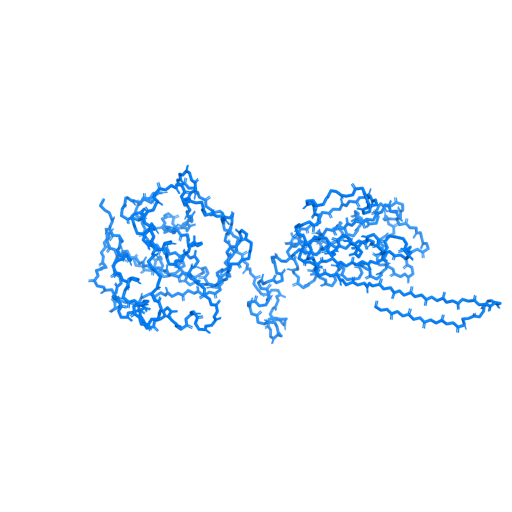-11.957 1.00 97.56 249 VAL A O 1
ATOM 2000 N N . LYS A 1 250 ? 9.078 -9.045 -13.704 1.00 98.12 250 LYS A N 1
ATOM 2001 C CA . LYS A 1 250 ? 7.882 -9.499 -12.992 1.00 98.12 250 LYS A CA 1
ATOM 2002 C C . LYS A 1 250 ? 8.060 -10.889 -12.386 1.00 98.12 250 LYS A C 1
ATOM 2004 O O . LYS A 1 250 ? 7.863 -11.034 -11.185 1.00 98.12 250 LYS A O 1
ATOM 2009 N N . GLN A 1 251 ? 8.490 -11.877 -13.172 1.00 97.56 251 GLN A N 1
ATOM 2010 C CA . GLN A 1 251 ? 8.667 -13.248 -12.681 1.00 97.56 251 GLN A CA 1
ATOM 2011 C C . GLN A 1 251 ? 9.675 -13.336 -11.531 1.00 97.56 251 GLN A C 1
ATOM 2013 O O . GLN A 1 251 ? 9.460 -14.076 -10.570 1.00 97.56 251 GLN A O 1
ATOM 2018 N N . ILE A 1 252 ? 10.762 -12.563 -11.598 1.00 97.06 252 ILE A N 1
ATOM 2019 C CA . ILE A 1 252 ? 11.751 -12.503 -10.517 1.00 97.06 252 ILE A CA 1
ATOM 2020 C C . ILE A 1 252 ? 11.120 -11.888 -9.261 1.00 97.06 252 ILE A C 1
ATOM 2022 O O . ILE A 1 252 ? 11.229 -12.464 -8.180 1.00 97.06 252 ILE A O 1
ATOM 2026 N N . ILE A 1 253 ? 10.427 -10.752 -9.385 1.00 97.81 253 ILE A N 1
ATOM 2027 C CA . ILE A 1 253 ? 9.799 -10.093 -8.232 1.00 97.81 253 ILE A CA 1
ATOM 2028 C C . ILE A 1 253 ? 8.730 -10.981 -7.603 1.00 97.81 253 ILE A C 1
ATOM 2030 O O . ILE A 1 253 ? 8.781 -11.187 -6.398 1.00 97.81 253 ILE A O 1
ATOM 2034 N N . GLU A 1 254 ? 7.813 -11.553 -8.380 1.00 96.81 254 GLU A N 1
ATOM 2035 C CA . GLU A 1 254 ? 6.730 -12.389 -7.843 1.00 96.81 254 GLU A CA 1
ATOM 2036 C C . GLU A 1 254 ? 7.267 -13.645 -7.139 1.00 96.81 254 GLU A C 1
ATOM 2038 O O . GLU A 1 254 ? 6.686 -14.104 -6.155 1.00 96.81 254 GLU A O 1
ATOM 2043 N N . ARG A 1 255 ? 8.414 -14.173 -7.588 1.00 96.06 255 ARG A N 1
ATOM 2044 C CA . ARG A 1 255 ? 9.087 -15.306 -6.941 1.00 96.06 255 ARG A CA 1
ATOM 2045 C C . ARG A 1 255 ? 9.722 -14.940 -5.596 1.00 96.06 255 ARG A C 1
ATOM 2047 O O . ARG A 1 255 ? 9.725 -15.772 -4.692 1.00 96.06 255 ARG A O 1
ATOM 2054 N N . HIS A 1 256 ? 10.305 -13.748 -5.474 1.00 95.19 256 HIS A N 1
ATOM 2055 C CA . HIS A 1 256 ? 11.048 -13.329 -4.277 1.00 95.19 256 HIS A CA 1
ATOM 2056 C C . HIS A 1 256 ? 10.204 -12.525 -3.276 1.00 95.19 256 HIS A C 1
ATOM 2058 O O . HIS A 1 256 ? 10.442 -12.598 -2.070 1.00 95.19 256 HIS A O 1
ATOM 2064 N N . TYR A 1 257 ? 9.216 -11.781 -3.766 1.00 95.44 257 TYR A N 1
ATOM 2065 C CA . TYR A 1 257 ? 8.387 -10.834 -3.022 1.00 95.44 257 TYR A CA 1
ATOM 2066 C C . TYR A 1 257 ? 6.909 -11.014 -3.420 1.00 95.44 257 TYR A C 1
ATOM 2068 O O . TYR A 1 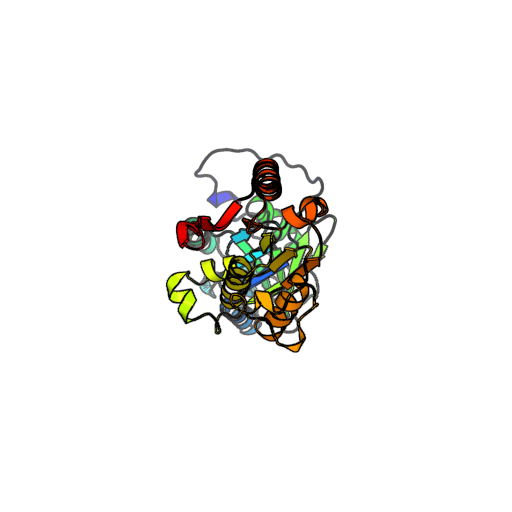257 ? 6.331 -10.153 -4.085 1.00 95.44 257 TYR A O 1
ATOM 2076 N N . PRO A 1 258 ? 6.276 -12.142 -3.043 1.00 91.94 258 PRO A N 1
ATOM 2077 C CA . PRO A 1 258 ? 4.934 -12.515 -3.510 1.00 91.94 258 PRO A CA 1
ATOM 2078 C C . PRO A 1 258 ? 3.815 -11.567 -3.044 1.00 91.94 258 PRO A C 1
ATOM 2080 O O . PRO A 1 258 ? 2.686 -11.640 -3.523 1.00 91.94 258 PRO A O 1
ATOM 2083 N N . ASP A 1 259 ? 4.101 -10.684 -2.090 1.00 89.62 259 ASP A N 1
ATOM 2084 C CA . ASP A 1 259 ? 3.194 -9.650 -1.601 1.00 89.62 259 ASP A CA 1
ATOM 2085 C C . ASP A 1 259 ? 3.175 -8.377 -2.469 1.00 89.62 259 ASP A C 1
ATOM 2087 O O . ASP A 1 259 ? 2.265 -7.556 -2.308 1.00 89.62 259 ASP A O 1
ATOM 2091 N N . VAL A 1 260 ? 4.138 -8.234 -3.389 1.00 95.94 260 VAL A N 1
ATOM 2092 C CA . VAL A 1 260 ? 4.257 -7.118 -4.336 1.00 95.94 260 VAL A CA 1
ATOM 2093 C C . VAL A 1 260 ? 3.464 -7.441 -5.600 1.00 95.94 260 VAL A C 1
ATOM 2095 O O . VAL A 1 260 ? 3.757 -8.405 -6.304 1.00 95.94 260 VAL A O 1
ATOM 2098 N N . LYS A 1 261 ? 2.475 -6.609 -5.941 1.00 96.94 261 LYS A N 1
ATOM 2099 C CA . LYS A 1 261 ? 1.749 -6.754 -7.211 1.00 96.94 261 LYS A CA 1
ATOM 2100 C C . LYS A 1 261 ? 2.583 -6.189 -8.362 1.00 96.94 261 LYS A C 1
ATOM 2102 O O . LYS A 1 261 ? 3.027 -5.047 -8.278 1.00 96.94 261 LYS A O 1
ATOM 2107 N N . VAL A 1 262 ? 2.727 -6.922 -9.464 1.00 98.44 262 VAL A N 1
ATOM 2108 C CA . VAL A 1 262 ? 3.445 -6.428 -10.649 1.00 98.44 262 VAL A CA 1
ATOM 2109 C C . VAL A 1 262 ? 2.573 -6.512 -11.900 1.00 98.44 262 VAL A C 1
ATOM 2111 O O . VAL A 1 262 ? 2.204 -7.596 -12.358 1.00 98.44 262 VAL A O 1
ATOM 2114 N N . ASP A 1 263 ? 2.287 -5.353 -12.487 1.00 98.44 263 ASP A N 1
ATOM 2115 C CA . ASP A 1 263 ? 1.654 -5.257 -13.800 1.00 98.44 263 ASP A CA 1
ATOM 2116 C C . ASP A 1 263 ? 2.742 -4.981 -14.842 1.00 98.44 263 ASP A C 1
ATOM 2118 O O . ASP A 1 263 ? 3.475 -3.999 -14.732 1.00 98.44 263 ASP A O 1
ATOM 2122 N N . ALA A 1 264 ? 2.858 -5.853 -15.840 1.00 98.31 264 ALA A N 1
ATOM 2123 C CA . ALA A 1 264 ? 3.878 -5.784 -16.878 1.00 98.31 264 ALA A CA 1
ATOM 2124 C C . ALA A 1 264 ? 3.233 -5.454 -18.228 1.00 98.31 264 ALA A C 1
ATOM 2126 O O . ALA A 1 264 ? 2.293 -6.118 -18.662 1.00 98.31 264 ALA A O 1
ATOM 2127 N N . TYR A 1 265 ? 3.744 -4.418 -18.888 1.00 98.38 265 TYR A N 1
ATOM 2128 C CA . TYR A 1 265 ? 3.257 -3.947 -20.176 1.00 98.38 265 TYR A CA 1
ATOM 2129 C C . TYR A 1 265 ? 4.407 -3.911 -21.177 1.00 98.38 265 TYR A C 1
ATOM 2131 O O . TYR A 1 265 ? 5.264 -3.024 -21.137 1.00 98.38 265 TYR A O 1
ATOM 2139 N N . LYS A 1 266 ? 4.415 -4.876 -22.104 1.00 97.75 266 LYS A N 1
ATOM 2140 C CA . LYS A 1 266 ? 5.344 -4.877 -23.239 1.00 97.75 266 LYS A CA 1
ATOM 2141 C C . LYS A 1 266 ? 4.869 -3.890 -24.305 1.00 97.75 266 LYS A C 1
ATOM 2143 O O . LYS A 1 266 ? 4.318 -4.284 -25.331 1.00 97.75 266 LYS A O 1
ATOM 2148 N N . ALA A 1 267 ? 5.025 -2.604 -24.030 1.00 97.12 267 ALA A N 1
ATOM 2149 C CA . ALA A 1 267 ? 4.548 -1.531 -24.888 1.00 97.12 267 ALA A CA 1
ATOM 2150 C C . ALA A 1 267 ? 5.401 -0.275 -24.718 1.00 97.12 267 ALA A C 1
ATOM 2152 O O . ALA A 1 267 ? 6.160 -0.133 -23.755 1.00 97.12 267 ALA A O 1
ATOM 2153 N N . ARG A 1 268 ? 5.261 0.656 -25.662 1.00 95.56 268 ARG A N 1
ATOM 2154 C CA . ARG A 1 268 ? 5.774 2.011 -25.481 1.00 95.56 268 ARG A CA 1
ATOM 2155 C C . ARG A 1 268 ? 4.839 2.772 -24.548 1.00 95.56 268 ARG A C 1
ATOM 2157 O O . ARG A 1 268 ? 3.640 2.515 -24.527 1.00 95.56 268 ARG A O 1
ATOM 2164 N N . VAL A 1 269 ? 5.377 3.714 -23.781 1.00 95.75 269 VAL A N 1
ATOM 2165 C CA . VAL A 1 269 ? 4.582 4.500 -22.821 1.00 95.75 269 VAL A CA 1
ATOM 2166 C C . VAL A 1 269 ? 3.530 5.368 -23.516 1.00 95.75 269 VAL A C 1
ATOM 2168 O O . VAL A 1 269 ? 2.483 5.647 -22.944 1.00 95.75 269 VAL A O 1
ATOM 2171 N N . GLU A 1 270 ? 3.787 5.753 -24.762 1.00 94.75 270 GLU A N 1
ATOM 2172 C CA . GLU A 1 270 ? 2.871 6.480 -25.635 1.00 94.75 270 GLU A CA 1
ATOM 2173 C C . GLU A 1 270 ? 1.594 5.680 -25.951 1.00 94.75 270 GLU A C 1
ATOM 2175 O O . GLU A 1 270 ? 0.553 6.277 -26.212 1.00 94.75 270 GLU A O 1
ATOM 2180 N N . ASP A 1 271 ? 1.660 4.347 -25.872 1.00 95.81 271 ASP A N 1
ATOM 2181 C CA . ASP A 1 271 ? 0.539 3.440 -26.138 1.00 95.81 271 ASP A CA 1
ATOM 2182 C C . ASP A 1 271 ? -0.206 3.028 -24.849 1.00 95.81 271 ASP A C 1
ATOM 2184 O O . ASP A 1 271 ? -1.222 2.333 -24.904 1.00 95.81 271 ASP A O 1
ATOM 2188 N N . ILE A 1 272 ? 0.292 3.430 -23.671 1.00 95.88 272 ILE A N 1
ATOM 2189 C CA . ILE A 1 272 ? -0.313 3.100 -22.376 1.00 95.88 272 ILE A CA 1
ATOM 2190 C C . ILE A 1 272 ? -1.444 4.076 -22.060 1.00 95.88 272 ILE A C 1
ATOM 2192 O O . ILE A 1 272 ? -1.267 5.293 -22.084 1.00 95.88 272 ILE A O 1
ATOM 2196 N N . ALA A 1 273 ? -2.606 3.533 -21.693 1.00 93.38 273 ALA A N 1
ATOM 2197 C CA . ALA A 1 273 ? -3.741 4.332 -21.247 1.00 93.38 273 ALA A CA 1
ATOM 2198 C C . ALA A 1 273 ? -3.388 5.155 -19.995 1.00 93.38 273 ALA A C 1
ATOM 2200 O O . ALA A 1 273 ? -2.827 4.630 -19.029 1.00 93.38 273 ALA A O 1
ATOM 2201 N N . GLU A 1 274 ? -3.774 6.435 -19.981 1.00 91.81 274 GLU A N 1
ATOM 2202 C CA . GLU A 1 274 ? -3.482 7.349 -18.865 1.00 91.81 274 GLU A CA 1
ATOM 2203 C C . GLU A 1 274 ? -4.040 6.838 -17.528 1.00 91.81 274 GLU A C 1
ATOM 2205 O O . GLU A 1 274 ? -3.407 7.039 -16.493 1.00 91.81 274 GLU A O 1
ATOM 2210 N N . ASP A 1 275 ? -5.163 6.111 -17.544 1.00 91.06 275 ASP A N 1
ATOM 2211 C CA . ASP A 1 275 ? -5.771 5.524 -16.345 1.00 91.06 275 ASP A CA 1
ATOM 2212 C C . ASP A 1 275 ? -4.820 4.553 -15.628 1.00 91.06 275 ASP A C 1
ATOM 2214 O O . ASP A 1 275 ? -4.724 4.591 -14.403 1.00 91.06 275 ASP A O 1
ATOM 2218 N N . ILE A 1 276 ? -4.035 3.761 -16.369 1.00 92.81 276 ILE A N 1
ATOM 2219 C CA . ILE A 1 276 ? -3.043 2.836 -15.793 1.00 92.81 276 ILE A CA 1
ATOM 2220 C C . ILE A 1 276 ? -1.963 3.626 -15.049 1.00 92.81 276 ILE A C 1
ATOM 2222 O O . ILE A 1 276 ? -1.607 3.312 -13.914 1.00 92.81 276 ILE A O 1
ATOM 2226 N N . LEU A 1 277 ? -1.452 4.690 -15.670 1.00 93.19 277 LEU A N 1
ATOM 2227 C CA . LEU A 1 277 ? -0.433 5.549 -15.065 1.00 93.19 277 LEU A CA 1
ATOM 2228 C C . LEU A 1 277 ? -1.001 6.413 -13.930 1.00 93.19 277 LEU A C 1
ATOM 2230 O O . LEU A 1 277 ? -0.257 6.853 -13.052 1.00 93.19 277 LEU A O 1
ATOM 2234 N N . SER A 1 278 ? -2.317 6.642 -13.909 1.00 91.75 278 SER A N 1
ATOM 2235 C CA . SER A 1 278 ? -2.993 7.411 -12.862 1.00 91.75 278 SER A CA 1
ATOM 2236 C C . SER A 1 278 ? -2.993 6.679 -11.518 1.00 91.75 278 SER A C 1
ATOM 2238 O O . SER A 1 278 ? -2.994 7.335 -10.472 1.00 91.75 278 SER A O 1
ATOM 2240 N N . GLU A 1 279 ? -2.892 5.346 -11.537 1.00 91.81 279 GLU A N 1
ATOM 2241 C CA . GLU A 1 279 ? -2.745 4.519 -10.338 1.00 91.81 279 GLU A CA 1
ATOM 2242 C C . GLU A 1 279 ? -1.394 4.718 -9.640 1.00 91.81 279 GLU A C 1
ATOM 2244 O O . GLU A 1 279 ? -1.283 4.486 -8.436 1.00 91.81 279 GLU A O 1
ATOM 2249 N N . ALA A 1 280 ? -0.359 5.142 -10.374 1.00 95.56 280 ALA A N 1
ATOM 2250 C CA . ALA A 1 280 ? 0.976 5.328 -9.824 1.00 95.56 280 ALA A CA 1
ATOM 2251 C C . ALA A 1 280 ? 1.057 6.583 -8.946 1.00 95.56 280 ALA A C 1
ATOM 2253 O O . ALA A 1 280 ? 0.625 7.670 -9.332 1.00 95.56 280 ALA A O 1
ATOM 2254 N N . ASP A 1 281 ? 1.661 6.459 -7.768 1.00 95.00 281 ASP A N 1
ATOM 2255 C CA . ASP A 1 281 ? 2.001 7.596 -6.911 1.00 95.00 281 ASP A CA 1
ATOM 2256 C C . ASP A 1 281 ? 3.227 8.348 -7.457 1.00 95.00 281 ASP A C 1
ATOM 2258 O O . ASP A 1 281 ? 3.313 9.575 -7.350 1.00 95.00 281 ASP A O 1
ATOM 2262 N N . ILE A 1 282 ? 4.176 7.606 -8.042 1.00 96.75 282 ILE A N 1
ATOM 2263 C CA . ILE A 1 282 ? 5.443 8.113 -8.582 1.00 96.75 282 ILE A CA 1
ATOM 2264 C C . ILE A 1 282 ? 5.726 7.445 -9.930 1.00 96.75 282 ILE A C 1
ATOM 2266 O O . ILE A 1 282 ? 5.563 6.233 -10.083 1.00 96.75 282 ILE A O 1
ATOM 2270 N N . LEU A 1 283 ? 6.193 8.244 -10.889 1.00 97.56 283 LEU A N 1
ATOM 2271 C CA . LEU A 1 283 ? 6.724 7.779 -12.167 1.00 97.56 283 LEU A CA 1
ATOM 2272 C C . LEU A 1 283 ? 8.257 7.780 -12.110 1.00 97.56 283 LEU A C 1
ATOM 2274 O O . LEU A 1 283 ? 8.862 8.791 -11.762 1.00 97.56 283 LEU A O 1
ATOM 2278 N N . VAL A 1 284 ? 8.891 6.672 -12.473 1.00 97.31 284 VAL A N 1
ATOM 2279 C CA . VAL A 1 284 ? 10.345 6.549 -12.624 1.00 97.31 284 VAL A CA 1
ATOM 2280 C C . VAL A 1 284 ? 10.648 6.384 -14.108 1.00 97.31 284 VAL A C 1
ATOM 2282 O O . VAL A 1 284 ? 10.240 5.407 -14.731 1.00 97.31 284 VAL A O 1
ATOM 2285 N N . ILE A 1 285 ? 11.332 7.364 -14.688 1.00 95.62 285 ILE A N 1
ATOM 2286 C CA . ILE A 1 285 ? 11.510 7.510 -16.134 1.00 95.62 285 ILE A CA 1
ATOM 2287 C C . ILE A 1 285 ? 12.964 7.199 -16.473 1.00 95.62 285 ILE A C 1
ATOM 2289 O O . ILE A 1 285 ? 13.844 8.033 -16.265 1.00 95.62 285 ILE A O 1
ATOM 2293 N N . GLY A 1 286 ? 13.196 5.995 -16.989 1.00 92.00 286 GLY A N 1
ATOM 2294 C CA . GLY A 1 286 ? 14.502 5.496 -17.405 1.00 92.00 286 GLY A CA 1
ATOM 2295 C C . GLY A 1 286 ? 14.773 5.337 -18.911 1.00 92.00 286 GLY A C 1
ATOM 2296 O O . GLY A 1 286 ? 15.844 4.814 -19.204 1.00 92.00 286 GLY A O 1
ATOM 2297 N N . PRO A 1 287 ? 13.916 5.711 -19.894 1.00 87.31 287 PRO A N 1
ATOM 2298 C CA . PRO A 1 287 ? 14.308 5.581 -21.297 1.00 87.31 287 PRO A CA 1
ATOM 2299 C C . PRO A 1 287 ? 15.420 6.565 -21.680 1.00 87.31 287 PRO A C 1
ATOM 2301 O O . PRO A 1 287 ? 15.441 7.715 -21.226 1.00 87.31 287 PRO A O 1
ATOM 2304 N N . ASP A 1 288 ? 16.277 6.135 -22.606 1.00 82.19 288 ASP A N 1
ATOM 2305 C CA . ASP A 1 288 ? 17.414 6.925 -23.103 1.00 82.19 288 ASP A CA 1
ATOM 2306 C C . ASP A 1 288 ? 17.018 7.908 -24.218 1.00 82.19 288 ASP A C 1
ATOM 2308 O O . ASP A 1 288 ? 17.741 8.854 -24.535 1.00 82.19 288 ASP A O 1
ATOM 2312 N N . ARG A 1 289 ? 15.843 7.715 -24.833 1.00 85.44 289 ARG A N 1
ATOM 2313 C CA . ARG A 1 289 ? 15.361 8.576 -25.920 1.00 85.44 289 ARG A CA 1
ATOM 2314 C C . ARG A 1 289 ? 14.824 9.892 -25.372 1.00 85.44 289 ARG A C 1
ATOM 2316 O O . ARG A 1 289 ? 13.841 9.906 -24.632 1.00 85.44 289 ARG A O 1
ATOM 2323 N N . PHE A 1 290 ? 15.405 11.000 -25.831 1.00 85.12 290 PHE A N 1
ATOM 2324 C CA . PHE A 1 290 ? 14.986 12.353 -25.453 1.00 85.12 290 PHE A CA 1
ATOM 2325 C C . PHE A 1 290 ? 13.480 12.589 -25.655 1.00 85.12 290 PHE A C 1
ATOM 2327 O O . PHE A 1 290 ? 12.814 13.062 -24.739 1.00 85.12 290 PHE A O 1
ATOM 2334 N N . LEU A 1 291 ? 12.927 12.184 -26.806 1.00 90.06 291 LEU A N 1
ATOM 2335 C CA . LEU A 1 291 ? 11.501 12.362 -27.114 1.00 90.06 291 LEU A CA 1
ATOM 2336 C C . LEU A 1 291 ? 10.585 11.630 -26.123 1.00 90.06 291 LEU A C 1
ATOM 2338 O O . LEU A 1 291 ? 9.598 12.200 -25.666 1.00 90.06 291 LEU A O 1
ATOM 2342 N N . THR A 1 292 ? 10.933 10.401 -25.734 1.00 91.62 292 THR A N 1
ATOM 2343 C CA . THR A 1 292 ? 10.154 9.637 -24.750 1.00 91.62 292 THR A CA 1
ATOM 2344 C C . THR A 1 292 ? 10.245 10.277 -23.363 1.00 91.62 292 THR A C 1
ATOM 2346 O O . THR A 1 292 ? 9.242 10.359 -22.657 1.00 91.62 292 THR A O 1
ATOM 2349 N N . ARG A 1 293 ? 11.415 10.805 -22.976 1.00 92.19 293 ARG A N 1
ATOM 2350 C CA . ARG A 1 293 ? 11.576 11.549 -21.712 1.00 92.19 293 ARG A CA 1
ATOM 2351 C C . ARG A 1 293 ? 10.735 12.827 -21.701 1.00 92.19 293 ARG A C 1
ATOM 2353 O O . ARG A 1 293 ? 10.071 13.105 -20.706 1.00 92.19 293 ARG A O 1
ATOM 2360 N N . GLU A 1 294 ? 10.722 13.578 -22.802 1.00 93.75 294 GLU A N 1
ATOM 2361 C CA . GLU A 1 294 ? 9.896 14.781 -22.949 1.00 93.75 294 GLU A CA 1
ATOM 2362 C C . GLU A 1 294 ? 8.397 14.450 -22.882 1.00 93.75 294 GLU A C 1
ATOM 2364 O O . GLU A 1 294 ? 7.650 15.128 -22.172 1.00 93.75 294 GLU A O 1
ATOM 2369 N N . TYR A 1 295 ? 7.962 13.382 -23.563 1.00 94.69 295 TYR A N 1
ATOM 2370 C CA . TYR A 1 295 ? 6.592 12.872 -23.477 1.00 94.69 295 TYR A CA 1
ATOM 2371 C C . TYR A 1 295 ? 6.210 12.545 -22.028 1.00 94.69 295 TYR A C 1
ATOM 2373 O O . TYR A 1 295 ? 5.208 13.054 -21.525 1.00 94.69 295 TYR A O 1
ATOM 2381 N N . CYS A 1 296 ? 7.048 11.779 -21.322 1.00 94.88 296 CYS A N 1
ATOM 2382 C CA . CYS A 1 296 ? 6.805 11.421 -19.925 1.00 94.88 296 CYS A CA 1
ATOM 2383 C C . CYS A 1 296 ? 6.753 12.651 -19.011 1.00 94.88 296 CYS A C 1
ATOM 2385 O O . CYS A 1 296 ? 5.937 12.692 -18.095 1.00 94.88 296 CYS A O 1
ATOM 2387 N N . ASN A 1 297 ? 7.581 13.672 -19.263 1.00 94.94 297 ASN A N 1
ATOM 2388 C CA . ASN A 1 297 ? 7.544 14.920 -18.502 1.00 94.94 297 ASN A CA 1
ATOM 2389 C C . ASN A 1 297 ? 6.206 15.652 -18.679 1.00 94.94 297 ASN A C 1
ATOM 2391 O O . ASN A 1 297 ? 5.571 16.044 -17.701 1.00 94.94 297 ASN A O 1
ATOM 2395 N N . LYS A 1 298 ? 5.747 15.803 -19.929 1.00 95.81 298 LYS A N 1
ATOM 2396 C CA . LYS A 1 298 ? 4.447 16.423 -20.235 1.00 95.81 298 LYS A CA 1
ATOM 2397 C C . LYS A 1 298 ? 3.301 15.640 -19.601 1.00 95.81 298 LYS A C 1
ATOM 2399 O O . LYS A 1 298 ? 2.396 16.246 -19.033 1.00 95.81 298 LYS A O 1
ATOM 2404 N N . LEU A 1 299 ? 3.369 14.312 -19.653 1.00 94.69 299 LEU A N 1
ATOM 2405 C CA . LEU A 1 299 ? 2.382 13.428 -19.048 1.00 94.69 299 LEU A CA 1
ATOM 2406 C C . LEU A 1 299 ? 2.350 13.567 -17.517 1.00 94.69 299 LEU A C 1
ATOM 2408 O O . LEU A 1 299 ? 1.282 13.766 -16.944 1.00 94.69 299 LEU A O 1
ATOM 2412 N N . ALA A 1 300 ? 3.511 13.560 -16.857 1.00 95.56 300 ALA A N 1
ATOM 2413 C CA . ALA A 1 300 ? 3.618 13.750 -15.412 1.00 95.56 300 ALA A CA 1
ATOM 2414 C C . ALA A 1 300 ? 3.039 15.101 -14.962 1.00 95.56 300 ALA A C 1
ATOM 2416 O O . ALA A 1 300 ? 2.279 15.152 -13.994 1.00 95.56 300 ALA A O 1
ATOM 2417 N N . LEU A 1 301 ? 3.340 16.181 -15.696 1.00 95.56 301 LEU A N 1
ATOM 2418 C CA . LEU A 1 301 ? 2.784 17.513 -15.443 1.00 95.56 301 LEU A CA 1
ATOM 2419 C C . LEU A 1 301 ? 1.264 17.542 -15.638 1.00 95.56 301 LEU A C 1
ATOM 2421 O O . LEU A 1 301 ? 0.551 18.042 -14.770 1.00 95.56 301 LEU A O 1
ATOM 2425 N N . LYS A 1 302 ? 0.760 16.962 -16.737 1.00 95.00 302 LYS A N 1
ATOM 2426 C CA . LYS A 1 302 ? -0.680 16.864 -17.028 1.00 95.00 302 LYS A CA 1
ATOM 2427 C C . LYS A 1 302 ? -1.434 16.138 -15.910 1.00 95.00 302 LYS A C 1
ATOM 2429 O O . LYS A 1 302 ? -2.524 16.555 -15.532 1.00 95.00 302 LYS A O 1
ATOM 2434 N N . MET A 1 303 ? -0.849 15.069 -15.376 1.00 93.50 303 MET A N 1
ATOM 2435 C CA . MET A 1 303 ? -1.463 14.215 -14.355 1.00 93.50 303 MET A CA 1
ATOM 2436 C C . MET A 1 303 ? -1.163 14.661 -12.914 1.00 93.50 303 MET A C 1
ATOM 2438 O O . MET A 1 303 ? -1.613 14.008 -11.972 1.00 93.50 303 MET A O 1
ATOM 2442 N N . ASN A 1 304 ? -0.390 15.739 -12.726 1.00 94.38 304 ASN A N 1
ATOM 2443 C CA . ASN A 1 304 ? 0.118 16.192 -11.428 1.00 94.38 304 ASN A CA 1
ATOM 2444 C C . ASN A 1 304 ? 0.819 15.067 -10.631 1.00 94.38 304 ASN A C 1
ATOM 2446 O O . ASN A 1 304 ? 0.574 14.865 -9.438 1.00 94.38 304 ASN A O 1
ATOM 2450 N N . LYS A 1 305 ? 1.670 14.292 -11.312 1.00 93.75 305 LYS A N 1
ATOM 2451 C CA . LYS A 1 305 ? 2.424 13.174 -10.733 1.00 93.75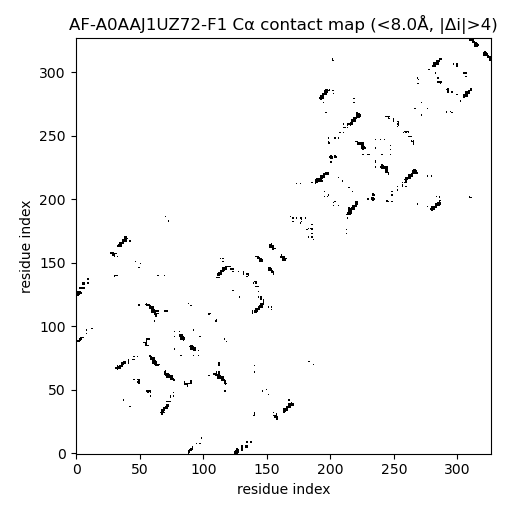 305 LYS A CA 1
ATOM 2452 C C . LYS A 1 305 ? 3.869 13.567 -10.474 1.00 93.75 305 LYS A C 1
ATOM 2454 O O . LYS A 1 305 ? 4.493 14.283 -11.255 1.00 93.75 305 LYS A O 1
ATOM 2459 N N . LYS A 1 306 ? 4.428 13.040 -9.384 1.00 95.25 306 LYS A N 1
ATOM 2460 C CA . LYS A 1 306 ? 5.867 13.137 -9.130 1.00 95.25 306 LYS A CA 1
ATOM 2461 C C . LYS A 1 306 ? 6.596 12.237 -10.121 1.00 95.25 306 LYS A C 1
ATOM 2463 O O . LYS A 1 306 ? 6.256 11.062 -10.243 1.00 95.25 306 LYS A O 1
ATOM 2468 N N . ALA A 1 307 ? 7.599 12.789 -10.790 1.00 95.69 307 ALA A N 1
ATOM 2469 C CA . ALA A 1 307 ? 8.435 12.068 -11.733 1.00 95.69 307 ALA A CA 1
ATOM 2470 C C . ALA A 1 307 ? 9.902 12.129 -11.299 1.00 95.69 307 ALA A C 1
ATOM 2472 O O . ALA A 1 307 ? 10.413 13.199 -10.972 1.00 95.69 307 ALA A O 1
ATOM 2473 N N . VAL A 1 308 ? 10.568 10.978 -11.307 1.00 95.62 308 VAL A N 1
ATOM 2474 C CA . VAL A 1 308 ? 12.007 10.838 -11.079 1.00 95.62 308 VAL A CA 1
ATOM 2475 C C . VAL A 1 308 ? 12.632 10.394 -12.391 1.00 95.62 308 VAL A C 1
ATOM 2477 O O . VAL A 1 308 ? 12.305 9.331 -12.913 1.00 95.62 308 VAL A O 1
ATOM 2480 N N . PHE A 1 309 ? 13.510 11.224 -12.939 1.00 92.94 309 PHE A N 1
ATOM 2481 C CA . PHE A 1 309 ? 14.235 10.907 -14.160 1.00 92.94 309 PHE A CA 1
ATOM 2482 C C . PHE A 1 309 ? 15.535 10.216 -13.797 1.00 92.94 309 PHE A C 1
ATOM 2484 O O . PHE A 1 309 ? 16.363 10.800 -13.110 1.00 92.94 309 PHE A O 1
ATOM 2491 N N . VAL A 1 310 ? 15.698 8.997 -14.294 1.00 90.44 310 VAL A N 1
ATOM 2492 C CA . VAL A 1 310 ? 16.909 8.202 -14.120 1.00 90.44 310 VAL A CA 1
ATOM 2493 C C . VAL A 1 310 ? 17.631 8.181 -15.456 1.00 90.44 310 VAL A C 1
ATOM 2495 O O . VAL A 1 310 ? 17.012 8.050 -16.518 1.00 90.44 310 VAL A O 1
ATOM 2498 N N . GLY A 1 311 ? 18.939 8.376 -15.443 1.00 82.81 311 GLY A N 1
ATOM 2499 C CA . GLY A 1 311 ? 19.720 8.330 -16.669 1.00 82.81 311 GLY A CA 1
ATOM 2500 C C . GLY A 1 311 ? 21.193 8.145 -16.389 1.00 82.81 311 GLY A C 1
ATOM 2501 O O . GLY A 1 311 ? 21.709 8.643 -15.398 1.00 82.81 311 GLY A O 1
ATOM 2502 N N . ALA A 1 312 ? 21.872 7.445 -17.286 1.00 78.31 312 ALA A N 1
ATOM 2503 C CA . ALA A 1 312 ? 23.322 7.404 -17.335 1.00 78.31 312 ALA A CA 1
ATOM 2504 C C . ALA A 1 312 ? 23.747 7.528 -18.798 1.00 78.31 312 ALA A C 1
ATOM 2506 O O . ALA A 1 312 ? 23.175 6.881 -19.672 1.00 78.31 312 ALA A O 1
ATOM 2507 N N . GLY A 1 313 ? 24.727 8.379 -19.070 1.00 77.31 313 GLY A N 1
ATOM 2508 C CA . GLY A 1 313 ? 25.235 8.642 -20.407 1.00 77.31 313 GLY A CA 1
ATOM 2509 C C . GLY A 1 313 ? 26.751 8.576 -20.421 1.00 77.31 313 GLY A C 1
ATOM 2510 O O . GLY A 1 313 ? 27.408 9.060 -19.504 1.00 77.31 313 GLY A O 1
ATOM 2511 N N . ILE A 1 314 ? 27.302 7.983 -21.477 1.00 80.69 314 ILE A N 1
ATOM 2512 C CA . ILE A 1 314 ? 28.736 7.983 -21.763 1.00 80.69 314 ILE A CA 1
ATOM 2513 C C . ILE A 1 314 ? 28.898 8.474 -23.196 1.00 80.69 314 ILE A C 1
ATOM 2515 O O . ILE A 1 314 ? 28.332 7.901 -24.126 1.00 80.69 314 ILE A O 1
ATOM 2519 N N . LYS A 1 315 ? 29.672 9.540 -23.378 1.00 81.69 315 LYS A N 1
ATOM 2520 C CA . LYS A 1 315 ? 30.041 10.071 -24.686 1.00 81.69 315 LYS A CA 1
ATOM 2521 C C . LYS A 1 315 ? 31.460 9.638 -25.007 1.00 81.69 315 LYS A C 1
ATOM 2523 O O . LYS A 1 315 ? 32.387 9.906 -24.242 1.00 81.69 315 LYS A O 1
ATOM 2528 N N . THR A 1 316 ? 31.636 9.000 -26.157 1.00 87.69 316 THR A N 1
ATOM 2529 C CA . THR A 1 316 ? 32.948 8.571 -26.649 1.00 87.69 316 THR A CA 1
ATOM 2530 C C . THR A 1 316 ? 33.339 9.330 -27.909 1.00 87.69 316 THR A C 1
ATOM 2532 O O . THR A 1 316 ? 32.498 9.570 -28.771 1.00 87.69 316 THR A O 1
ATOM 2535 N N . GLU A 1 317 ? 34.620 9.648 -28.048 1.00 91.12 317 GLU A N 1
ATOM 2536 C CA . GLU A 1 317 ? 35.222 10.220 -29.255 1.00 91.12 317 GLU A CA 1
ATOM 2537 C C . GLU A 1 317 ? 36.546 9.495 -29.508 1.00 91.12 317 GLU A C 1
ATOM 2539 O O . GLU A 1 317 ? 37.321 9.292 -28.572 1.00 91.12 317 GLU A O 1
ATOM 2544 N N . GLU A 1 318 ? 36.778 9.044 -30.744 1.00 91.44 318 GLU A N 1
ATOM 2545 C CA . GLU A 1 318 ? 37.974 8.263 -31.121 1.00 91.44 318 GLU A CA 1
ATOM 2546 C C . GLU A 1 318 ? 38.229 7.040 -30.210 1.00 91.44 318 GLU A C 1
ATOM 2548 O O . GLU A 1 318 ? 39.364 6.703 -29.877 1.00 91.44 318 GLU A O 1
ATOM 2553 N N . GLY A 1 319 ? 37.158 6.381 -29.751 1.00 88.06 319 GLY A N 1
ATOM 2554 C CA . GLY A 1 319 ? 37.247 5.214 -28.863 1.00 88.06 319 GLY A CA 1
ATOM 2555 C C . GLY A 1 319 ? 37.625 5.531 -27.410 1.00 88.06 319 GLY A C 1
ATOM 2556 O O . GLY A 1 319 ? 37.799 4.608 -26.617 1.00 88.06 319 GLY A O 1
ATOM 2557 N N . LYS A 1 320 ? 37.727 6.811 -27.030 1.00 89.88 320 LYS A N 1
ATOM 2558 C CA . LYS A 1 320 ? 37.985 7.251 -25.652 1.00 89.88 320 LYS A CA 1
ATOM 2559 C C . LYS A 1 320 ? 36.745 7.902 -25.054 1.00 89.88 320 LYS A C 1
ATOM 2561 O O . LYS A 1 320 ? 36.029 8.631 -25.737 1.00 89.88 320 LYS A O 1
ATOM 2566 N N . VAL A 1 321 ? 36.507 7.670 -23.764 1.00 90.56 321 VAL A N 1
ATOM 2567 C CA . VAL A 1 321 ? 35.461 8.379 -23.014 1.00 90.56 321 VAL A CA 1
ATOM 2568 C C . VAL A 1 321 ? 35.836 9.858 -22.938 1.00 90.56 321 VAL A C 1
ATOM 2570 O O . VAL A 1 321 ? 36.921 10.203 -22.475 1.00 90.56 321 VAL A O 1
ATOM 2573 N N . LYS A 1 322 ? 34.947 10.723 -23.425 1.00 91.88 322 LYS A N 1
ATOM 2574 C CA . LYS A 1 322 ? 35.082 12.184 -23.365 1.00 91.88 322 LYS A CA 1
ATOM 2575 C C . LYS A 1 322 ? 34.233 12.804 -22.275 1.00 91.88 322 LYS A C 1
ATOM 2577 O O . LYS A 1 322 ? 34.631 13.815 -21.713 1.00 91.88 322 LYS A O 1
ATOM 2582 N N . ASP A 1 323 ? 33.080 12.210 -22.006 1.00 85.06 323 ASP A N 1
ATOM 2583 C CA . ASP A 1 323 ? 32.172 12.665 -20.967 1.00 85.06 323 ASP A CA 1
ATOM 2584 C C . ASP A 1 323 ? 31.373 11.473 -20.444 1.00 85.06 323 ASP A C 1
ATOM 2586 O O . ASP A 1 323 ? 31.075 10.535 -21.191 1.00 85.06 323 ASP A O 1
ATOM 2590 N N . MET A 1 324 ? 31.049 11.496 -19.162 1.00 83.50 324 MET A N 1
ATOM 2591 C CA . MET A 1 324 ? 30.160 10.528 -18.542 1.00 83.50 324 MET A CA 1
ATOM 2592 C C . MET A 1 324 ? 29.399 11.199 -17.410 1.00 83.50 324 MET A C 1
ATOM 2594 O O . MET A 1 324 ? 29.959 11.969 -16.633 1.00 83.50 324 MET A O 1
ATOM 2598 N N . GLY A 1 325 ? 28.121 10.874 -17.293 1.00 75.31 325 GLY A N 1
ATOM 2599 C CA . GLY A 1 325 ? 27.264 11.445 -16.270 1.00 75.31 325 GLY A CA 1
ATOM 2600 C C . GLY A 1 325 ? 26.051 10.575 -16.018 1.00 75.31 325 GLY A C 1
ATOM 2601 O O . GLY A 1 325 ? 25.733 9.672 -16.791 1.00 75.31 325 GLY A O 1
ATOM 2602 N N . GLY A 1 326 ? 25.367 10.859 -14.924 1.00 71.94 326 GLY A N 1
ATOM 2603 C CA . GLY A 1 326 ? 24.096 10.242 -14.606 1.00 71.94 326 GLY A CA 1
ATOM 2604 C C . GLY A 1 326 ? 23.306 11.096 -13.630 1.00 71.94 326 GLY A C 1
ATOM 2605 O O . GLY A 1 326 ? 23.854 12.014 -13.018 1.00 71.94 326 GLY A O 1
ATOM 2606 N N . SER A 1 327 ? 22.016 10.807 -13.535 1.00 58.91 327 SER A N 1
ATOM 2607 C CA . SER A 1 327 ? 21.046 11.479 -12.670 1.00 58.91 327 SER A CA 1
ATOM 2608 C C . SER A 1 327 ? 20.108 10.466 -12.052 1.00 58.91 327 SER A C 1
ATOM 2610 O O . SER A 1 327 ? 19.646 9.601 -12.840 1.00 58.91 327 SER A O 1
#

Solvent-accessible surface area (backbone atoms only — not comparable to full-atom values): 18071 Å² total; per-residue (Å²): 133,34,54,41,66,55,44,80,53,62,61,66,73,52,79,84,61,82,94,75,89,78,80,92,70,96,67,75,63,70,48,71,63,66,35,37,40,31,34,41,71,41,47,51,54,47,49,50,58,44,67,76,47,91,44,34,32,60,34,37,30,26,22,50,78,55,88,40,36,36,37,33,74,39,67,50,70,71,56,81,88,38,42,73,40,70,34,83,53,33,42,31,68,35,60,66,52,52,69,62,50,50,61,57,41,45,73,72,71,28,43,59,40,32,43,32,30,38,39,98,52,100,60,83,45,75,24,43,52,55,21,46,65,39,46,35,77,80,30,63,75,41,25,49,28,38,33,39,95,95,42,80,49,34,31,43,55,51,91,49,86,40,79,38,56,73,44,77,42,80,56,76,94,40,54,78,55,30,78,76,49,33,68,68,44,47,53,52,35,41,71,32,26,40,29,33,37,28,54,51,41,67,41,44,50,49,51,52,54,41,41,74,70,39,26,22,30,40,38,32,31,20,63,52,54,34,50,79,84,49,53,85,58,32,99,63,62,84,88,40,53,70,32,44,34,24,53,51,53,39,54,53,44,46,73,76,33,72,81,33,43,66,49,61,36,79,34,53,74,90,75,52,60,66,69,68,61,63,66,30,62,34,38,36,41,41,56,90,48,66,68,60,47,51,50,51,51,55,49,26,62,75,68,74,42,52,70,45,68,42,49,74,52,74,43,68,56,96,90,37,83,77,46,72,52,68,82

Foldseek 3Di:
DFAEDCQVLVVPLPPVDDDDDDDDDPDFQAQLAAAEEEAPVQVVVVLCQQPVDPKKWKKWFKDDDDGNYHYGDHIDTDDPVQFPDIGNRYTYGDSVCCSPPVVVRVVVVMATAEMEIEDPDPDDDPNLVVNLVSVCVPRVNYWYWYDDPSDIWTWDGGVHIDTHYYHYDYCPLVVPVCVVQNPNRLVVQQQAEEEEQDLALVSLVVLVVSLSSNGNEYEYEAQDADDPVRVVRHVADPVRHRPQSLVRSVVVSCVVRVNYHYHGHNHHPVPDDLVVVLRHQEYEYEDPDPVSVVVVVVSCVVSVHHYHYWYWDFDDDPNHTPDIDID

Secondary structure (DSSP, 8-state):
------TTTHHHHSTTS---PPP---S--B----EEEEEHHHHHHHHHHHHS-SS--EEEEEEEEETTEEEEEEEE---GGGEEEEETTEEEE-HHHHHHHHHHHHHTT-EEEEEEEE-SSSS--HHHHHHHHHHTTT-TTPEEEEEETTEEEEEEEBSSEEEE-EEEE--GGGHHHHHHHHHHHHHHHHT-EEEEE--SHHHHHHHHHHHHTT-SEEEEE---B--GGGGGTS---GGGTTSBHHHHHHHHHHHH-TTSEEEEE-S-GGGS-HHHHHT-SEEEE--S-HHHHHHHHHHHHHTT-EEEE--EEEEEETTEEEEEEE-

Radius of gyration: 24.89 Å; Cα contacts (8 Å, |Δi|>4): 602; chains: 1; bounding box: 70×46×65 Å